Protein AF-A0A4R1KQC2-F1 (afdb_monomer_lite)

pLDDT: mean 81.75, std 17.12, range [34.06, 98.31]

Foldseek 3Di:
DDPVVVVVVVVVVVVVVVVVVVVVVVVVVVVVVVVVVVVVVVVVVVVVVVVVPPDPDDDDPVRVVVVVVVVVVVVVVVVVVVVVVVVVVVVVVVVVCVVVVPPPPPDDDQDLLNVLLFLLQCLLQQVAAPPPRRHDDNVDSVQKTKAFLPDCVLQLCNNFSLRIHIHGNVLNCQCPPDPVNVVVVNVVSCVVLPPVRVVVVVVSSVVSDHQPDDSVVSSVVSNVSSVVSVVCVVVVDRHRHDDGTPPSPDDPPD

Radius of gyration: 32.95 Å; chains: 1; bounding box: 63×52×93 Å

Sequence (254 aa):
MTAVSLNTQMSNLFNKLVRISALSGNKFKQERQINQKHQRELKSTKTISQLITTQGTHLTCAEKKQRAKAIEQMVERQSQIKLTKQLIKQQNREAVERSTKGRRYDRITRDSADEVFSQCVRLRANCTCEICGMVFSPNNMKNLHCCHWYGRGIQALRYDPNNAVALCRNCHFASDKTTEGRTKFGQMMKKRLGDLGSLALQLKVKDKKPLTLSKQQITAHYAIIARHLRQLRHQGREDFINFSGLDIYQKETL

Structure (mmCIF, N/CA/C/O backbone):
data_AF-A0A4R1KQC2-F1
#
_entry.id   AF-A0A4R1KQC2-F1
#
loop_
_atom_site.group_PDB
_atom_site.id
_atom_site.type_symbol
_atom_site.label_atom_id
_atom_site.label_alt_id
_atom_site.label_comp_id
_atom_site.label_asym_id
_atom_site.label_entity_id
_atom_site.label_seq_id
_atom_site.pdbx_PDB_ins_code
_atom_site.Cartn_x
_atom_site.Cartn_y
_atom_site.Cartn_z
_atom_site.occupancy
_atom_site.B_iso_or_equiv
_atom_site.auth_seq_id
_atom_site.auth_comp_id
_atom_site.auth_asym_id
_atom_site.auth_atom_id
_atom_site.pdbx_PDB_model_num
ATOM 1 N N . MET A 1 1 ? -31.969 -8.737 -11.469 1.00 50.25 1 MET A N 1
ATOM 2 C CA . MET A 1 1 ? -32.439 -8.011 -10.267 1.00 50.25 1 MET A CA 1
ATOM 3 C C . MET A 1 1 ? -32.742 -6.580 -10.671 1.00 50.25 1 MET A C 1
ATOM 5 O O . MET A 1 1 ? -31.865 -5.918 -11.205 1.00 50.25 1 MET A O 1
ATOM 9 N N . THR A 1 2 ? -33.997 -6.157 -10.542 1.00 45.09 2 THR A N 1
ATOM 10 C CA . THR A 1 2 ? -34.494 -4.876 -11.063 1.00 45.09 2 THR A CA 1
ATOM 11 C C . THR A 1 2 ? -34.035 -3.706 -10.186 1.00 45.09 2 THR A C 1
ATOM 13 O O . THR A 1 2 ? -33.889 -3.854 -8.973 1.00 45.09 2 THR A O 1
ATOM 16 N N . ALA A 1 3 ? -33.819 -2.533 -10.791 1.00 51.03 3 ALA A N 1
ATOM 17 C CA . ALA A 1 3 ? -33.333 -1.314 -10.128 1.00 51.03 3 ALA A CA 1
ATOM 18 C C . ALA A 1 3 ? -34.160 -0.890 -8.891 1.00 51.03 3 ALA A C 1
ATOM 20 O O . ALA A 1 3 ? -33.647 -0.232 -7.987 1.00 51.03 3 ALA A O 1
ATOM 21 N N . VAL A 1 4 ? -35.415 -1.341 -8.803 1.00 55.25 4 VAL A N 1
ATOM 22 C CA . VAL A 1 4 ? -36.305 -1.145 -7.650 1.00 55.25 4 VAL A CA 1
ATOM 23 C C . VAL A 1 4 ? -35.770 -1.839 -6.386 1.00 55.25 4 VAL A C 1
ATOM 25 O O . VAL A 1 4 ? -35.825 -1.268 -5.301 1.00 55.25 4 VAL A O 1
ATOM 28 N N . SER A 1 5 ? -35.160 -3.023 -6.515 1.00 55.00 5 SER A N 1
ATOM 29 C CA . SER A 1 5 ? -34.655 -3.821 -5.384 1.00 55.00 5 SER A CA 1
ATOM 30 C C . SER A 1 5 ? -33.441 -3.185 -4.692 1.00 55.00 5 SER A C 1
ATOM 32 O O . SER A 1 5 ? -33.331 -3.216 -3.465 1.00 55.00 5 SER A O 1
ATOM 34 N N . LEU A 1 6 ? -32.566 -2.531 -5.462 1.00 54.38 6 LEU A N 1
ATOM 35 C CA . LEU A 1 6 ? -31.386 -1.837 -4.934 1.00 54.38 6 LEU A CA 1
ATOM 36 C C . LEU A 1 6 ? -31.766 -0.571 -4.158 1.00 54.38 6 LEU A C 1
ATOM 38 O O . LEU A 1 6 ? -31.160 -0.272 -3.130 1.00 54.38 6 LEU A O 1
ATOM 42 N N . ASN A 1 7 ? -32.809 0.139 -4.593 1.00 60.81 7 ASN A N 1
ATOM 43 C CA . ASN A 1 7 ? -33.248 1.365 -3.930 1.00 60.81 7 ASN A CA 1
ATOM 44 C C . ASN A 1 7 ? -33.907 1.071 -2.567 1.00 60.81 7 ASN A C 1
ATOM 46 O O . ASN A 1 7 ? -33.649 1.760 -1.578 1.00 60.81 7 ASN A O 1
ATOM 50 N N . THR A 1 8 ? -34.668 -0.025 -2.472 1.00 66.88 8 THR A N 1
ATOM 51 C CA . THR A 1 8 ? -35.226 -0.519 -1.200 1.00 66.88 8 THR A CA 1
ATOM 52 C C . THR A 1 8 ? -34.134 -1.012 -0.244 1.00 66.88 8 THR A C 1
ATOM 54 O O . THR A 1 8 ? -34.213 -0.793 0.965 1.00 66.88 8 THR A O 1
ATOM 57 N N . GLN A 1 9 ? -33.078 -1.651 -0.755 1.00 63.78 9 GLN A N 1
ATOM 58 C CA . GLN A 1 9 ? -31.948 -2.083 0.077 1.00 63.78 9 GLN A CA 1
ATOM 59 C C . GLN A 1 9 ? -31.143 -0.897 0.625 1.00 63.78 9 GLN A C 1
ATOM 61 O O . GLN A 1 9 ? -30.768 -0.907 1.800 1.00 63.78 9 GLN A O 1
ATOM 66 N N . MET A 1 10 ? -30.937 0.146 -0.181 1.00 63.09 10 MET A N 1
ATOM 67 C CA . MET A 1 10 ? -30.230 1.360 0.235 1.00 63.09 10 MET A CA 1
ATOM 68 C C . MET A 1 10 ? -31.026 2.186 1.252 1.00 63.09 10 MET A C 1
ATOM 70 O O . MET A 1 10 ? -30.445 2.656 2.235 1.00 63.09 10 MET A O 1
ATOM 74 N N . SER A 1 11 ? -32.350 2.300 1.096 1.00 63.59 11 SER A N 1
ATOM 75 C CA . SER A 1 11 ? -33.198 2.992 2.079 1.00 63.59 11 SER A CA 1
ATOM 76 C C . SER A 1 11 ? -33.251 2.247 3.420 1.00 63.59 11 SER A C 1
ATOM 78 O O . SER A 1 11 ? -33.162 2.866 4.483 1.00 63.59 11 SER A O 1
ATOM 80 N N . ASN A 1 12 ? -33.279 0.911 3.397 1.00 65.50 12 ASN A N 1
ATOM 81 C CA . ASN A 1 12 ? -33.239 0.083 4.604 1.00 65.50 12 ASN A CA 1
ATOM 82 C C . ASN A 1 12 ? -31.901 0.193 5.351 1.00 65.50 12 ASN A C 1
ATOM 84 O O . ASN A 1 12 ? -31.883 0.254 6.584 1.00 65.50 12 ASN A O 1
ATOM 88 N N . LEU A 1 13 ? -30.780 0.267 4.627 1.00 61.50 13 LEU A N 1
ATOM 89 C CA . LEU A 1 13 ? -29.454 0.481 5.214 1.00 61.50 13 LEU A CA 1
ATOM 90 C C . LEU A 1 13 ? -29.321 1.878 5.827 1.00 61.50 13 LEU A C 1
ATOM 92 O O . LEU A 1 13 ? -28.824 2.007 6.948 1.00 61.50 13 LEU A O 1
ATOM 96 N N . PHE A 1 14 ? -29.824 2.904 5.140 1.00 65.12 14 PHE A N 1
ATOM 97 C CA . PHE A 1 14 ? -29.841 4.273 5.647 1.00 65.12 14 PHE A CA 1
ATOM 98 C C . PHE A 1 14 ? -30.681 4.386 6.928 1.00 65.12 14 PHE A C 1
ATOM 100 O O . PHE A 1 14 ? -30.191 4.865 7.951 1.00 65.12 14 PHE A O 1
ATOM 107 N N . ASN A 1 15 ? -31.892 3.821 6.939 1.00 57.53 15 ASN A N 1
ATOM 108 C CA . ASN A 1 15 ? -32.759 3.796 8.121 1.00 57.53 15 ASN A CA 1
ATOM 109 C C . ASN A 1 15 ? -32.135 3.032 9.302 1.00 57.53 15 ASN A C 1
ATOM 111 O O . ASN A 1 15 ? -32.300 3.422 10.462 1.00 57.53 15 ASN A O 1
ATOM 115 N N . LYS A 1 16 ? -31.370 1.967 9.032 1.00 61.50 16 LYS A N 1
ATOM 116 C CA . LYS A 1 16 ? -30.648 1.206 10.063 1.00 61.50 16 LYS A CA 1
ATOM 117 C C . LYS A 1 16 ? -29.480 2.006 10.653 1.00 61.50 16 LYS A C 1
ATOM 119 O O . LYS A 1 16 ? -29.297 1.991 11.869 1.00 61.50 16 LYS A O 1
ATOM 124 N N . LEU A 1 17 ? -28.739 2.748 9.828 1.00 46.19 17 LEU A N 1
ATOM 125 C CA . LEU A 1 17 ? -27.645 3.624 10.272 1.00 46.19 17 LEU A CA 1
ATOM 126 C C . LEU A 1 17 ? -28.155 4.823 11.087 1.00 46.19 17 LEU A C 1
ATOM 128 O O . LEU A 1 17 ? -27.587 5.134 12.137 1.00 46.19 17 LEU A O 1
ATOM 132 N N . VAL A 1 18 ? -29.271 5.430 10.673 1.00 52.91 18 VAL A N 1
ATOM 133 C CA . VAL A 1 18 ? -29.934 6.514 11.419 1.00 52.91 18 VAL A CA 1
ATOM 134 C C . VAL A 1 18 ? -30.426 6.021 12.789 1.00 52.91 18 VAL A C 1
ATOM 136 O O . VAL A 1 18 ? -30.202 6.691 13.799 1.00 52.91 18 VAL A O 1
ATOM 139 N N . ARG A 1 19 ? -31.000 4.809 12.875 1.00 50.00 19 ARG A N 1
ATOM 140 C CA . ARG A 1 19 ? -31.418 4.203 14.157 1.00 50.00 19 ARG A CA 1
ATOM 141 C C . ARG A 1 19 ? -30.243 3.917 15.099 1.00 50.00 19 ARG A C 1
ATOM 143 O O . ARG A 1 19 ? -30.357 4.168 16.296 1.00 50.00 19 ARG A O 1
ATOM 150 N N . ILE A 1 20 ? -29.107 3.437 14.589 1.00 49.06 20 ILE A N 1
ATOM 151 C CA . ILE A 1 20 ? -27.908 3.178 15.409 1.00 49.06 20 ILE A CA 1
ATOM 152 C C . ILE A 1 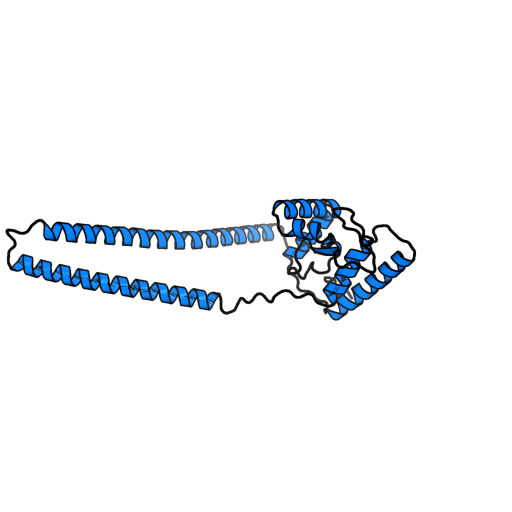20 ? -27.328 4.491 15.963 1.00 49.06 20 ILE A C 1
ATOM 154 O O . ILE A 1 20 ? -26.985 4.562 17.146 1.00 49.06 20 ILE A O 1
ATOM 158 N N . SER A 1 21 ? -27.291 5.550 15.146 1.00 46.19 21 SER A N 1
ATOM 159 C CA . SER A 1 21 ? -26.875 6.889 15.586 1.00 46.19 21 SER A CA 1
ATOM 160 C C . SER A 1 21 ? -27.794 7.430 16.695 1.00 46.19 21 SER A C 1
ATOM 162 O O . SER A 1 21 ? -27.309 7.839 17.755 1.00 46.19 21 SER A O 1
ATOM 164 N N . ALA A 1 22 ? -29.116 7.307 16.532 1.00 44.94 22 ALA A N 1
ATOM 165 C CA . ALA A 1 22 ? -30.106 7.739 17.523 1.00 44.94 22 ALA A CA 1
ATOM 166 C C . ALA A 1 22 ? -29.999 6.991 18.871 1.00 44.94 22 ALA A C 1
ATOM 168 O O . ALA A 1 22 ? -30.098 7.611 19.933 1.00 44.94 22 ALA A O 1
ATOM 169 N N . LEU A 1 23 ? -29.732 5.679 18.854 1.00 46.16 23 LEU A N 1
ATOM 170 C CA . LEU A 1 23 ? -29.563 4.871 20.072 1.00 46.16 23 LEU A CA 1
ATOM 171 C C . LEU A 1 23 ? -28.298 5.251 20.862 1.00 46.16 23 LEU A C 1
ATOM 173 O O . LEU A 1 23 ? -28.319 5.272 22.095 1.00 46.16 23 LEU A O 1
ATOM 177 N N . SER A 1 24 ? -27.212 5.598 20.166 1.00 51.62 24 SER A N 1
ATOM 178 C CA . SER A 1 24 ? -25.966 6.052 20.801 1.00 51.62 24 SER A CA 1
ATOM 179 C C . SER A 1 24 ? -26.090 7.457 21.412 1.00 51.62 24 SER A C 1
ATOM 181 O O . SER A 1 24 ? -25.600 7.696 22.518 1.00 51.62 24 SER A O 1
ATOM 183 N N . GLY A 1 25 ? -26.837 8.357 20.758 1.00 48.72 25 GLY A N 1
ATOM 184 C CA . GLY A 1 25 ? -27.145 9.690 21.282 1.00 48.72 25 GLY A CA 1
ATOM 185 C C . GLY A 1 25 ? -28.084 9.667 22.495 1.00 48.72 25 GLY A C 1
ATOM 186 O O . GLY A 1 25 ? -27.906 10.459 23.422 1.00 48.72 25 GLY A O 1
ATOM 187 N N . ASN A 1 26 ? -29.045 8.736 22.534 1.00 54.69 26 ASN A N 1
ATOM 188 C CA . ASN A 1 26 ? -29.969 8.594 23.664 1.00 54.69 26 ASN A CA 1
ATOM 189 C C . ASN A 1 26 ? -29.283 8.093 24.943 1.00 54.69 26 ASN A C 1
ATOM 191 O O . ASN A 1 26 ? -29.574 8.625 26.014 1.00 54.69 26 ASN A O 1
ATOM 195 N N . LYS A 1 27 ? -28.320 7.163 24.850 1.00 54.41 27 LYS A N 1
ATOM 196 C CA . LYS A 1 27 ? -27.545 6.715 26.025 1.00 54.41 27 LYS A CA 1
ATOM 197 C C . LYS A 1 27 ? -26.736 7.852 26.656 1.00 54.41 27 LYS A C 1
ATOM 199 O O . LYS A 1 27 ? -26.806 8.046 27.867 1.00 54.41 27 LYS A O 1
ATOM 204 N N . PHE A 1 28 ? -26.056 8.662 25.841 1.00 52.59 28 PHE A N 1
ATOM 205 C CA . PHE A 1 28 ? -25.308 9.827 26.331 1.00 52.59 28 PHE A CA 1
ATOM 206 C C . PHE A 1 28 ? -26.217 10.892 26.962 1.00 52.59 28 PHE A C 1
ATOM 208 O O . PHE A 1 28 ? -25.866 11.475 27.988 1.00 52.59 28 PHE A O 1
ATOM 215 N N . LYS A 1 29 ? -27.401 11.146 26.384 1.00 62.38 29 LYS A N 1
ATOM 216 C CA . LYS A 1 29 ? -28.384 12.078 26.964 1.00 62.38 29 LYS A CA 1
ATOM 217 C C . LYS A 1 29 ? -28.915 11.580 28.311 1.00 62.38 29 LYS A C 1
ATOM 219 O O . LYS A 1 29 ? -29.003 12.374 29.247 1.00 62.38 29 LYS A O 1
ATOM 224 N N . GLN A 1 30 ? -29.211 10.287 28.424 1.00 63.03 30 GLN A N 1
ATOM 225 C CA . GLN A 1 30 ? -29.724 9.673 29.650 1.00 63.03 30 GLN A CA 1
ATOM 226 C C . GLN A 1 30 ? -28.685 9.715 30.782 1.00 63.03 30 GLN A C 1
ATOM 228 O O . GLN A 1 30 ? -28.999 10.133 31.895 1.00 63.03 30 GLN A O 1
ATOM 233 N N . GLU A 1 31 ? -27.421 9.401 30.490 1.00 58.81 31 GLU A N 1
ATOM 234 C CA . GLU A 1 31 ? -26.325 9.469 31.466 1.00 58.81 31 GLU A CA 1
ATOM 235 C C . GLU A 1 31 ? -26.047 10.911 31.934 1.00 58.81 31 GLU A C 1
ATOM 237 O O . GLU A 1 31 ? -25.803 11.166 33.118 1.00 58.81 31 GLU A O 1
ATOM 242 N N . ARG A 1 32 ? -26.170 11.895 31.032 1.00 66.38 32 ARG A N 1
ATOM 243 C CA . ARG A 1 32 ? -26.030 13.323 31.367 1.00 66.38 32 ARG A CA 1
ATOM 244 C C . ARG A 1 32 ? -27.179 13.825 32.248 1.00 66.38 32 ARG A C 1
ATOM 246 O O . ARG A 1 32 ? -26.925 14.578 33.187 1.00 66.38 32 ARG A O 1
ATOM 253 N N . GLN A 1 33 ? -28.413 13.386 31.990 1.00 73.19 33 GLN A N 1
ATOM 254 C CA . GLN A 1 33 ? -29.581 13.712 32.820 1.00 73.19 33 GLN A CA 1
ATOM 255 C C . GLN A 1 33 ? -29.480 13.097 34.222 1.00 73.19 33 GLN A C 1
ATOM 257 O O . GLN A 1 33 ? -29.738 13.792 35.207 1.00 73.19 33 GLN A O 1
ATOM 262 N N . ILE A 1 34 ? -29.039 11.838 34.330 1.00 67.44 34 ILE A N 1
ATOM 263 C CA . ILE A 1 34 ? -28.805 11.169 35.621 1.00 67.44 34 ILE A CA 1
ATOM 264 C C . ILE A 1 34 ? -27.732 11.920 36.422 1.00 67.44 34 ILE A C 1
ATOM 266 O O . ILE A 1 34 ? -27.950 12.244 37.591 1.00 67.44 34 ILE A O 1
ATOM 270 N N . ASN A 1 35 ? -26.617 12.294 35.788 1.00 64.62 35 ASN A N 1
ATOM 271 C CA . ASN A 1 35 ? -25.554 13.060 36.444 1.00 64.62 35 ASN A CA 1
ATOM 272 C C . ASN A 1 35 ? -26.003 14.468 36.877 1.00 64.62 35 ASN A C 1
ATOM 274 O O . ASN A 1 35 ? -25.665 14.903 37.979 1.00 64.62 35 ASN A O 1
ATOM 278 N N . GLN A 1 36 ? -26.798 15.173 36.065 1.00 73.75 36 GLN A N 1
ATOM 279 C CA . GLN A 1 36 ? -27.349 16.484 36.436 1.00 73.75 36 GLN A CA 1
ATOM 280 C C . GLN A 1 36 ? -28.344 16.393 37.599 1.00 73.75 36 GLN A C 1
ATOM 282 O O . GLN A 1 36 ? -28.275 17.210 38.519 1.00 73.75 36 GLN A O 1
ATOM 287 N N . LYS A 1 37 ? -29.240 15.395 37.595 1.00 73.31 37 LYS A N 1
ATOM 288 C CA . LYS A 1 37 ? -30.175 15.147 38.704 1.00 73.31 37 LYS A CA 1
ATOM 289 C C . LYS A 1 37 ? -29.411 14.881 40.002 1.00 73.31 37 LYS A C 1
ATOM 291 O O . LYS A 1 37 ? -29.689 15.509 41.021 1.00 73.31 37 LYS A O 1
ATOM 296 N N . HIS A 1 38 ? -28.374 14.051 39.934 1.00 65.56 38 HIS A N 1
ATOM 297 C CA . HIS A 1 38 ? -27.576 13.696 41.100 1.00 65.56 38 HIS A CA 1
ATOM 298 C C . HIS A 1 38 ? -26.745 14.874 41.648 1.00 65.56 38 HIS A C 1
ATOM 300 O O . HIS A 1 38 ? -26.602 15.027 42.860 1.00 65.56 38 HIS A O 1
ATOM 306 N N . GLN A 1 39 ? -26.251 15.771 40.783 1.00 67.12 39 GLN A N 1
ATOM 307 C CA . GLN A 1 39 ? -25.600 17.013 41.222 1.00 67.12 39 GLN A CA 1
ATOM 308 C C . GLN A 1 39 ? -26.568 17.992 41.903 1.00 67.12 39 GLN A C 1
ATOM 310 O O . GLN A 1 39 ? -26.170 18.671 42.850 1.00 67.12 39 GLN A O 1
ATOM 315 N N . ARG A 1 40 ? -27.828 18.075 41.453 1.00 69.06 40 ARG A N 1
ATOM 316 C CA . ARG A 1 40 ? -28.857 18.914 42.094 1.00 69.06 40 ARG A CA 1
ATOM 317 C C . ARG A 1 40 ? -29.210 18.399 43.494 1.00 69.06 40 ARG A C 1
ATOM 319 O O . ARG A 1 40 ? -29.262 19.195 44.426 1.00 69.06 40 ARG A O 1
ATOM 326 N N . GLU A 1 41 ? -29.341 17.083 43.659 1.00 62.81 41 GLU A N 1
ATOM 327 C CA . GLU A 1 41 ? -29.576 16.435 44.963 1.00 62.81 41 GLU A CA 1
ATOM 328 C C . GLU A 1 41 ? -28.398 16.634 45.944 1.00 62.81 41 GLU A C 1
ATOM 330 O O . GLU A 1 41 ? -28.591 16.888 47.134 1.00 62.81 41 GLU A O 1
ATOM 335 N N . LEU A 1 42 ? -27.152 16.599 45.459 1.00 59.94 42 LEU A N 1
ATOM 336 C CA . LEU A 1 42 ? -25.969 16.876 46.290 1.00 59.94 42 LEU A CA 1
ATOM 337 C C . LEU A 1 42 ? -25.863 18.350 46.715 1.00 59.94 42 LEU A C 1
ATOM 339 O O . LEU A 1 42 ? -25.368 18.644 47.801 1.00 59.94 42 LEU A O 1
ATOM 343 N N . LYS A 1 43 ? -26.327 19.287 45.878 1.00 63.34 43 LYS A N 1
ATOM 344 C CA . LYS A 1 43 ? -26.382 20.712 46.238 1.00 63.34 43 LYS A CA 1
ATOM 345 C C . LYS A 1 43 ? -27.478 20.984 47.271 1.00 63.34 43 LYS A C 1
ATOM 347 O O . LYS A 1 43 ? -27.205 21.694 48.231 1.00 63.34 43 LYS A O 1
ATOM 352 N N . SER A 1 44 ? -28.657 20.367 47.140 1.00 61.59 44 SER A N 1
ATOM 353 C CA . SER A 1 44 ? -29.750 20.573 48.104 1.00 61.59 44 SER A CA 1
ATOM 354 C C . SER A 1 44 ? -29.430 20.011 49.493 1.00 61.59 44 SER A C 1
ATOM 356 O O . SER A 1 44 ? -29.776 20.628 50.497 1.00 61.59 44 SER A O 1
ATOM 358 N N . THR A 1 45 ? -28.711 18.888 49.582 1.00 57.50 45 THR A N 1
ATOM 359 C CA . THR A 1 45 ? -28.323 18.299 50.879 1.00 57.50 45 THR A CA 1
ATOM 360 C C . THR A 1 45 ? -27.314 19.159 51.649 1.00 57.50 45 THR A C 1
ATOM 362 O O . THR A 1 45 ? -27.424 19.262 52.871 1.00 57.50 45 THR A O 1
ATOM 365 N N . LYS A 1 46 ? -26.392 19.854 50.963 1.00 58.72 46 LYS A N 1
ATOM 366 C CA . LYS A 1 46 ? -25.485 20.833 51.596 1.00 58.72 46 LYS A CA 1
ATOM 367 C C . LYS A 1 46 ? -26.225 22.060 52.141 1.00 58.72 46 LYS A C 1
ATOM 369 O O . LYS A 1 46 ? -25.919 22.499 53.245 1.00 58.72 46 LYS A O 1
ATOM 374 N N . THR A 1 47 ? -27.222 22.568 51.416 1.00 58.03 47 THR A N 1
ATOM 375 C CA . THR A 1 47 ? -28.042 23.714 51.851 1.00 58.03 47 THR A CA 1
ATOM 376 C C . THR A 1 47 ? -28.918 23.368 53.060 1.00 58.03 47 THR A C 1
ATOM 378 O O . THR A 1 47 ? -29.020 24.159 53.994 1.00 58.03 47 THR A O 1
ATOM 381 N N . ILE A 1 48 ? -29.484 22.156 53.105 1.00 57.88 48 ILE A N 1
ATOM 382 C CA . ILE A 1 48 ? -30.274 21.680 54.255 1.00 57.88 48 ILE A CA 1
ATOM 383 C C . ILE A 1 48 ? -29.394 21.539 55.505 1.00 57.88 48 ILE A C 1
ATOM 385 O O . ILE A 1 48 ? -29.800 21.957 56.586 1.00 57.88 48 ILE A O 1
ATOM 389 N N . SER A 1 49 ? -28.164 21.032 55.370 1.00 56.16 49 SER A N 1
ATOM 390 C CA . SER A 1 49 ? -27.228 20.929 56.499 1.00 56.16 49 SER A CA 1
ATOM 391 C C . SER A 1 49 ? -26.853 22.291 57.103 1.00 56.16 49 SER A C 1
ATOM 393 O O . SER A 1 49 ? -26.605 22.354 58.301 1.00 56.16 49 SER A O 1
ATOM 395 N N . GLN A 1 50 ? -26.822 23.365 56.304 1.00 59.69 50 GLN A N 1
ATOM 396 C CA . GLN A 1 50 ? -26.528 24.736 56.760 1.00 59.69 50 GLN A CA 1
ATOM 397 C C . GLN A 1 50 ? -27.739 25.429 57.408 1.00 59.69 50 GLN A C 1
ATOM 399 O O . GLN A 1 50 ? -27.585 26.200 58.354 1.00 59.69 50 GLN A O 1
ATOM 404 N N . LEU A 1 51 ? -28.952 25.126 56.936 1.00 56.03 51 LEU A N 1
ATOM 405 C CA . LEU A 1 51 ? -30.201 25.568 57.571 1.00 56.03 51 LEU A CA 1
ATOM 406 C C . LEU A 1 51 ? -30.424 24.885 58.928 1.00 56.03 51 LEU A C 1
ATOM 408 O O . LEU A 1 51 ? -31.087 25.433 59.808 1.00 56.03 51 LEU A O 1
ATOM 412 N N . ILE A 1 52 ? -29.856 23.690 59.126 1.00 59.44 52 ILE A N 1
ATOM 413 C CA . ILE A 1 52 ? -30.028 22.937 60.368 1.00 59.44 5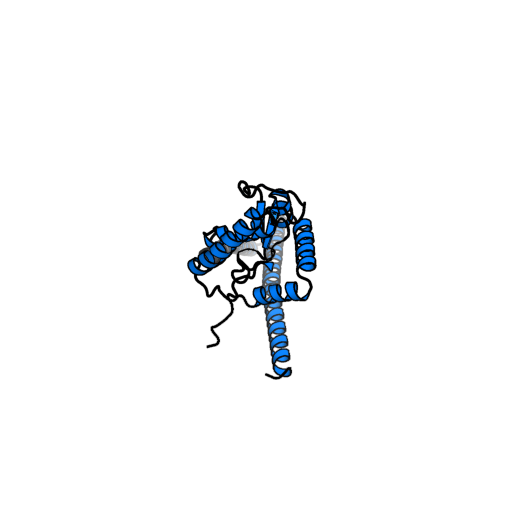2 ILE A CA 1
ATOM 414 C C . ILE A 1 52 ? -29.293 23.565 61.560 1.00 59.44 52 ILE A C 1
ATOM 416 O O . ILE A 1 52 ? -29.807 23.521 62.681 1.00 59.44 52 ILE A O 1
ATOM 420 N N . THR A 1 53 ? -28.144 24.192 61.312 1.00 55.94 53 THR A N 1
ATOM 421 C CA . THR A 1 53 ? -27.277 24.815 62.322 1.00 55.94 53 THR A CA 1
ATOM 422 C C . THR A 1 53 ? -27.682 26.237 62.720 1.00 55.94 53 THR A C 1
ATOM 424 O O . THR A 1 53 ? -27.191 26.724 63.732 1.00 55.94 53 THR A O 1
ATOM 427 N N . THR A 1 54 ? -28.575 26.903 61.980 1.00 54.53 54 THR A N 1
ATOM 428 C CA . THR A 1 54 ? -28.875 28.341 62.162 1.00 54.53 54 THR A CA 1
ATOM 429 C C . THR A 1 54 ? -30.213 28.660 62.845 1.00 54.53 54 THR A C 1
ATOM 431 O O . THR A 1 54 ? -30.427 29.805 63.225 1.00 54.53 54 THR A O 1
ATOM 434 N N . GLN A 1 55 ? -31.098 27.683 63.084 1.00 57.00 55 GLN A N 1
ATOM 435 C CA . GLN A 1 55 ? -32.409 27.900 63.733 1.00 57.00 55 GLN A CA 1
ATOM 436 C C . GLN A 1 55 ? -32.569 27.091 65.028 1.00 57.00 55 GLN A C 1
ATOM 438 O O . GLN A 1 55 ? -33.418 26.204 65.135 1.00 57.00 55 GLN A O 1
ATOM 443 N N . GLY A 1 56 ? -31.711 27.347 66.011 1.00 56.16 56 GLY A N 1
ATOM 444 C CA . GLY A 1 56 ? -31.714 26.618 67.276 1.00 56.16 56 GLY A CA 1
ATOM 445 C C . GLY A 1 56 ? -32.034 27.499 68.472 1.00 56.16 56 GLY A C 1
ATOM 446 O O . GLY A 1 56 ? -31.104 27.843 69.182 1.00 56.16 56 GLY A O 1
ATOM 447 N N . THR A 1 57 ? -33.313 27.780 68.749 1.00 59.94 57 THR A N 1
ATOM 448 C CA . THR A 1 57 ? -33.725 28.145 70.124 1.00 59.94 57 THR A CA 1
ATOM 449 C C . THR A 1 57 ? -35.083 27.606 70.599 1.00 59.94 57 THR A C 1
ATOM 451 O O . THR A 1 57 ? -35.246 27.500 71.807 1.00 59.94 57 THR A O 1
ATOM 454 N N . HIS A 1 58 ? -36.016 27.129 69.757 1.00 65.12 58 HIS A N 1
ATOM 455 C CA . HIS A 1 58 ? -37.310 26.604 70.259 1.00 65.12 58 HIS A CA 1
ATOM 456 C C . HIS A 1 58 ? -37.863 25.408 69.462 1.00 65.12 58 HIS A C 1
ATOM 458 O O . HIS A 1 58 ? -38.906 25.505 68.830 1.00 65.12 58 HIS A O 1
ATOM 464 N N . LEU A 1 59 ? -37.174 24.261 69.494 1.00 70.25 59 LEU A N 1
ATOM 465 C CA . LEU A 1 59 ? -37.718 22.995 68.972 1.00 70.25 59 LEU A CA 1
ATOM 466 C C . LEU A 1 59 ? -38.193 22.097 70.116 1.00 70.25 59 LEU A C 1
ATOM 468 O O . LEU A 1 59 ? -37.467 21.898 71.101 1.00 70.25 59 LEU A O 1
ATOM 472 N N . THR A 1 60 ? -39.373 21.507 69.954 1.00 84.12 60 THR A N 1
ATOM 473 C CA . THR A 1 60 ? -39.937 20.523 70.883 1.00 84.12 60 THR A CA 1
ATOM 474 C C . THR A 1 60 ? -39.118 19.225 70.883 1.00 84.12 60 THR A C 1
ATOM 476 O O . THR A 1 60 ? -38.359 18.922 69.957 1.00 84.12 60 THR A O 1
ATOM 479 N N . CYS A 1 61 ? -39.259 18.416 71.938 1.00 82.00 61 CYS A N 1
ATOM 480 C CA . CYS A 1 61 ? -38.568 17.124 72.043 1.00 82.00 61 CYS A CA 1
ATOM 481 C C . CYS A 1 61 ? -38.934 16.170 70.884 1.00 82.00 61 CYS A C 1
ATOM 483 O O . CYS A 1 61 ? -38.068 15.475 70.346 1.00 82.00 61 CYS A O 1
ATOM 485 N N . ALA A 1 62 ? -40.196 16.197 70.438 1.00 81.38 62 ALA A N 1
ATOM 486 C CA . ALA A 1 62 ? -40.674 15.400 69.310 1.00 81.38 62 ALA A CA 1
ATOM 487 C C . ALA A 1 62 ? -40.001 15.807 67.986 1.00 81.38 62 ALA A C 1
ATOM 489 O O . ALA A 1 62 ? -39.496 14.946 67.263 1.00 81.38 62 ALA A O 1
ATOM 490 N N . GLU A 1 63 ? -39.901 17.110 67.709 1.00 81.50 63 GLU A N 1
ATOM 491 C CA . GLU A 1 63 ? -39.245 17.631 66.501 1.00 81.50 63 GLU A CA 1
ATOM 492 C C . GLU A 1 63 ? -37.744 17.327 66.489 1.00 81.50 63 GLU A C 1
ATOM 494 O O . GLU A 1 63 ? -37.195 16.941 65.455 1.00 81.50 63 GLU A O 1
ATOM 499 N N . LYS A 1 64 ? -37.072 17.414 67.647 1.00 81.62 64 LYS A N 1
ATOM 500 C CA . LYS A 1 64 ? -35.660 17.018 67.787 1.00 81.62 64 LYS A CA 1
ATOM 501 C C . LYS A 1 64 ? -35.456 15.535 67.460 1.00 81.62 64 LYS A C 1
ATOM 503 O O . LYS A 1 64 ? -34.535 15.201 66.714 1.00 81.62 64 LYS A O 1
ATOM 508 N N . LYS A 1 65 ? -36.336 14.654 67.950 1.00 85.81 65 LYS A N 1
ATOM 509 C CA . LYS A 1 65 ? -36.291 13.206 67.672 1.00 85.81 65 LYS A CA 1
ATOM 510 C C . LYS A 1 65 ? -36.556 12.897 66.195 1.00 85.81 65 LYS A C 1
ATOM 512 O O . LYS A 1 65 ? -35.858 12.075 65.602 1.00 85.81 65 LYS A O 1
ATOM 517 N N . GLN A 1 66 ? -37.516 13.584 65.579 1.00 86.56 66 GLN A N 1
ATOM 518 C CA . GLN A 1 66 ? -37.822 13.430 64.155 1.00 86.56 66 GLN A CA 1
ATOM 519 C C . GLN A 1 66 ? -36.672 13.927 63.266 1.00 86.56 66 GLN A C 1
ATOM 521 O O . GLN A 1 66 ? -36.320 13.269 62.286 1.00 86.56 66 GLN A O 1
ATOM 526 N N . ARG A 1 67 ? -36.024 15.033 63.647 1.00 84.06 67 ARG A N 1
ATOM 527 C CA . ARG A 1 67 ? -34.844 15.573 62.958 1.00 84.06 67 ARG A CA 1
ATOM 528 C C . ARG A 1 67 ? -33.637 14.643 63.062 1.00 84.06 67 ARG A C 1
ATOM 530 O O . ARG A 1 67 ? -32.972 14.419 62.056 1.00 84.06 67 ARG A O 1
ATOM 537 N N . ALA A 1 68 ? -33.384 14.068 64.239 1.00 82.94 68 ALA A N 1
ATOM 538 C CA . ALA A 1 68 ? -32.321 13.080 64.428 1.00 82.94 68 ALA A CA 1
ATOM 539 C C . ALA A 1 68 ? -32.526 11.856 63.519 1.00 82.94 68 ALA A C 1
ATOM 541 O O . ALA A 1 68 ? -31.611 11.470 62.794 1.00 82.94 68 ALA A O 1
ATOM 542 N N . LYS A 1 69 ? -33.758 11.330 63.456 1.00 91.75 69 LYS A N 1
ATOM 543 C CA . LYS A 1 69 ? -34.119 10.221 62.558 1.00 91.75 69 LYS A CA 1
ATOM 544 C C . LYS A 1 69 ? -33.940 10.580 61.076 1.00 91.75 69 LYS A C 1
ATOM 546 O O . LYS A 1 69 ? -33.476 9.755 60.295 1.00 91.75 69 LYS A O 1
ATOM 551 N N . ALA A 1 70 ? -34.270 11.812 60.678 1.00 83.94 70 ALA A N 1
ATOM 552 C CA . ALA A 1 70 ? -34.056 12.285 59.309 1.00 83.94 70 ALA A CA 1
ATOM 553 C C . ALA A 1 70 ? -32.560 12.390 58.953 1.00 83.94 70 ALA A C 1
ATOM 555 O O . ALA A 1 70 ? -32.168 12.018 57.848 1.00 83.94 70 ALA A O 1
ATOM 556 N N . ILE A 1 71 ? -31.716 12.848 59.885 1.00 83.62 71 ILE A N 1
ATOM 557 C CA . ILE A 1 71 ? -30.257 12.903 59.700 1.00 83.62 71 ILE A CA 1
ATOM 558 C C . ILE A 1 71 ? -29.685 11.492 59.537 1.00 83.62 71 ILE A C 1
ATOM 560 O O . ILE A 1 71 ? -28.916 11.255 58.608 1.00 83.62 71 ILE A O 1
ATOM 564 N N . GLU A 1 72 ? -30.101 10.548 60.380 1.00 90.56 72 GLU A N 1
ATOM 565 C CA . GLU A 1 72 ? -29.676 9.146 60.303 1.00 90.56 72 GLU A CA 1
ATOM 566 C C . GLU A 1 72 ? -30.031 8.522 58.942 1.00 90.56 72 GLU A C 1
ATOM 568 O O . GLU A 1 72 ? -29.170 7.966 58.259 1.00 90.56 72 GLU A O 1
ATOM 573 N N . GLN A 1 73 ? -31.263 8.738 58.465 1.00 91.69 73 GLN A N 1
ATOM 574 C CA . GLN A 1 73 ? -31.694 8.310 57.129 1.00 91.69 73 GLN A CA 1
ATOM 575 C C . GLN A 1 73 ? -30.890 8.970 55.997 1.00 91.69 73 GLN A C 1
ATOM 577 O O . GLN A 1 73 ? -30.612 8.338 54.974 1.00 91.69 73 GLN A O 1
ATOM 582 N N . MET A 1 74 ? -30.505 10.242 56.147 1.00 86.62 74 MET A N 1
ATOM 583 C CA . MET A 1 74 ? -29.676 10.940 55.161 1.00 86.62 74 MET A CA 1
ATOM 584 C C . MET A 1 74 ? -28.254 10.376 55.099 1.00 86.62 74 MET A C 1
ATOM 586 O O . MET A 1 74 ? -27.729 10.204 53.996 1.00 86.62 74 MET A O 1
ATOM 590 N N . VAL A 1 75 ? -27.640 10.081 56.248 1.00 88.00 75 VAL A N 1
ATOM 591 C CA . VAL A 1 75 ? -26.301 9.474 56.32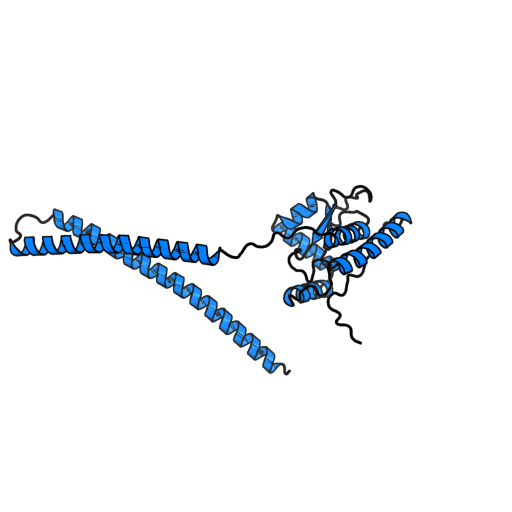9 1.00 88.00 75 VAL A CA 1
ATOM 592 C C . VAL A 1 75 ? -26.309 8.084 55.692 1.00 88.00 75 VAL A C 1
ATOM 594 O O . VAL A 1 75 ? -25.463 7.794 54.842 1.00 88.00 75 VAL A O 1
ATOM 597 N N . GLU A 1 76 ? -27.318 7.270 56.002 1.00 91.81 76 GLU A N 1
ATOM 598 C CA . GLU A 1 76 ? -27.500 5.943 55.409 1.00 91.81 76 GLU A CA 1
ATOM 599 C C . GLU A 1 76 ? -27.647 6.027 53.879 1.00 91.81 76 GLU A C 1
ATOM 601 O O . GLU A 1 76 ? -26.943 5.353 53.122 1.00 91.81 76 GLU A O 1
ATOM 606 N N . ARG A 1 77 ? -28.466 6.964 53.383 1.00 89.69 77 ARG A N 1
ATOM 607 C CA . ARG A 1 77 ? -28.625 7.198 51.939 1.00 89.69 77 ARG A CA 1
ATOM 608 C C . ARG A 1 77 ? -27.319 7.638 51.267 1.00 89.69 77 ARG A C 1
ATOM 610 O O . ARG A 1 77 ? -27.042 7.222 50.140 1.00 89.69 77 ARG A O 1
ATOM 617 N N . GLN A 1 78 ? -26.500 8.464 51.922 1.00 88.00 78 GLN A N 1
ATOM 618 C CA . GLN A 1 78 ? -25.185 8.853 51.395 1.00 88.00 78 GLN A CA 1
ATOM 619 C C . GLN A 1 78 ? -24.226 7.659 51.307 1.00 88.00 78 GLN A C 1
ATOM 621 O O . GLN A 1 78 ? -23.501 7.536 50.311 1.00 88.00 78 GLN A O 1
ATOM 626 N N . SER A 1 79 ? -24.260 6.762 52.296 1.00 90.81 79 SER A N 1
ATOM 627 C CA . SER A 1 79 ? -23.498 5.510 52.291 1.00 90.81 79 SER A CA 1
ATOM 628 C C . SER A 1 79 ? -23.890 4.622 51.102 1.00 90.81 79 SER A C 1
ATOM 630 O O . SER A 1 79 ? -23.037 4.242 50.292 1.00 90.81 79 SER A O 1
ATOM 632 N N . GLN A 1 80 ? -25.193 4.409 50.894 1.00 92.19 80 GLN A N 1
ATOM 633 C CA . GLN A 1 80 ? -25.722 3.610 49.780 1.00 92.19 80 GLN A CA 1
ATOM 634 C C . GLN A 1 80 ? -25.360 4.194 48.405 1.00 92.19 80 GLN A C 1
ATOM 636 O O . GLN A 1 80 ? -24.964 3.463 47.490 1.00 92.19 80 GLN A O 1
ATOM 641 N N . ILE A 1 81 ? -25.415 5.523 48.251 1.00 89.88 81 ILE A N 1
ATOM 642 C CA . ILE A 1 81 ? -24.987 6.213 47.022 1.00 89.88 81 ILE A CA 1
ATOM 643 C C . ILE A 1 81 ? -23.500 5.958 46.739 1.00 89.88 81 ILE A C 1
ATOM 645 O O . ILE A 1 81 ? -23.116 5.731 45.586 1.00 89.88 81 ILE A O 1
ATOM 649 N N . LYS A 1 82 ? -22.648 6.001 47.769 1.00 93.69 82 LYS A N 1
ATOM 650 C CA . LYS A 1 82 ? -21.204 5.770 47.631 1.00 93.69 82 LYS A CA 1
ATOM 651 C C . LYS A 1 82 ? -20.917 4.336 47.180 1.00 93.69 82 LYS A C 1
ATOM 653 O O . LYS A 1 82 ? -20.151 4.157 46.231 1.00 93.69 82 LYS A O 1
ATOM 658 N N . LEU A 1 83 ? -21.573 3.353 47.795 1.00 94.62 83 LEU A N 1
ATOM 659 C CA . LEU A 1 83 ? -21.450 1.940 47.428 1.00 94.62 83 LEU A CA 1
ATOM 660 C C . LEU A 1 83 ? -21.912 1.691 45.983 1.00 94.62 83 LEU A C 1
ATOM 662 O O . LEU A 1 83 ? -21.203 1.071 45.191 1.00 94.62 83 LEU A O 1
ATOM 666 N N . THR A 1 84 ? -23.048 2.271 45.594 1.00 92.31 84 THR A N 1
ATOM 667 C CA . THR A 1 84 ? -23.593 2.145 44.232 1.00 92.31 84 THR A CA 1
ATOM 668 C C . THR A 1 84 ? -22.630 2.709 43.181 1.00 92.31 84 THR A C 1
ATOM 670 O O . THR A 1 84 ? -22.399 2.089 42.142 1.00 92.31 84 THR A O 1
ATOM 673 N N . LYS A 1 85 ? -21.990 3.857 43.451 1.00 92.50 85 LYS A N 1
ATOM 674 C CA . LYS A 1 85 ? -20.968 4.433 42.555 1.00 92.50 85 LYS A CA 1
ATOM 675 C C . LYS A 1 85 ? -19.748 3.528 42.396 1.00 92.50 85 LYS A C 1
ATOM 677 O O . LYS A 1 85 ? -19.186 3.457 41.302 1.00 92.50 85 LYS A O 1
ATOM 682 N N . GLN A 1 86 ? -19.327 2.856 43.468 1.00 94.69 86 GLN A N 1
ATOM 683 C CA . GLN A 1 86 ? -18.215 1.905 43.417 1.00 94.69 86 GLN A CA 1
ATOM 684 C C . GLN A 1 86 ? -18.568 0.685 42.559 1.00 94.69 86 GLN A C 1
ATOM 686 O O . GLN A 1 86 ? -17.784 0.334 41.677 1.00 94.69 86 GLN A O 1
ATOM 691 N N . LEU A 1 87 ? -19.769 0.126 42.731 1.00 94.75 87 LEU A N 1
ATOM 692 C CA . LEU A 1 87 ? -20.287 -0.980 41.917 1.00 94.75 87 LEU A CA 1
ATOM 693 C C . LEU A 1 87 ? -20.358 -0.623 40.427 1.00 94.75 87 LEU A C 1
ATOM 695 O O . LEU A 1 87 ? -19.833 -1.363 39.598 1.00 94.75 87 LEU A O 1
ATOM 699 N N . ILE A 1 88 ? -20.913 0.543 40.077 1.00 91.06 88 ILE A N 1
ATOM 700 C CA . ILE A 1 88 ? -20.972 1.009 38.678 1.00 91.06 88 ILE A CA 1
ATOM 701 C C . ILE A 1 88 ? -19.560 1.148 38.093 1.00 91.06 88 ILE A C 1
ATOM 703 O O . ILE A 1 88 ? -19.297 0.731 36.964 1.00 91.06 88 ILE A O 1
ATOM 707 N N . LYS A 1 89 ? -18.616 1.709 38.860 1.00 93.12 89 LYS A N 1
ATOM 708 C CA . LYS A 1 89 ? -17.219 1.850 38.427 1.00 93.12 89 LYS A CA 1
ATOM 709 C C . LYS A 1 89 ? -16.562 0.489 38.183 1.00 93.12 89 LYS A C 1
ATOM 711 O O . LYS A 1 89 ? -15.818 0.356 37.211 1.00 93.12 89 LYS A O 1
ATOM 716 N N . GLN A 1 90 ? -16.825 -0.495 39.039 1.00 93.88 90 GLN A N 1
ATOM 717 C CA . GLN A 1 90 ? -16.318 -1.856 38.882 1.00 93.88 90 GLN A CA 1
ATOM 718 C C . GLN A 1 90 ? -16.914 -2.534 37.643 1.00 93.88 90 GLN A C 1
ATOM 720 O O . GLN A 1 90 ? -16.161 -2.995 36.789 1.00 93.88 90 GLN A O 1
ATOM 725 N N . GLN A 1 91 ? -18.238 -2.500 37.480 1.00 92.62 91 GLN A N 1
ATOM 726 C CA . GLN A 1 91 ? -18.918 -3.071 36.313 1.00 92.62 91 GLN A CA 1
ATOM 727 C C . GLN A 1 91 ? -18.414 -2.459 34.999 1.00 92.62 91 GLN A C 1
ATOM 729 O O . GLN A 1 91 ? -18.170 -3.177 34.030 1.00 92.62 91 GLN A O 1
ATOM 734 N N . ASN A 1 92 ? -18.181 -1.143 34.973 1.00 89.31 92 ASN A N 1
ATOM 735 C CA . ASN A 1 92 ? -17.611 -0.466 33.809 1.00 89.31 92 ASN A CA 1
ATOM 736 C C . ASN A 1 92 ? -16.175 -0.924 33.512 1.00 89.31 92 ASN A C 1
ATOM 738 O O . ASN A 1 92 ? -15.835 -1.120 32.346 1.00 89.31 92 ASN A O 1
ATOM 742 N N . ARG A 1 93 ? -15.335 -1.132 34.537 1.00 85.38 93 ARG A N 1
ATOM 743 C CA . ARG A 1 93 ? -13.981 -1.688 34.354 1.00 85.38 93 ARG A CA 1
ATOM 744 C C . ARG A 1 93 ? -14.032 -3.096 33.772 1.00 85.38 93 ARG A C 1
ATOM 746 O O . ARG A 1 93 ? -13.385 -3.347 32.762 1.00 85.38 93 ARG A O 1
ATOM 753 N N . GLU A 1 94 ? -14.861 -3.969 34.334 1.00 87.81 94 GLU A N 1
ATOM 754 C CA . GLU A 1 94 ? -15.034 -5.339 33.843 1.00 87.81 94 GLU A CA 1
ATOM 755 C C . GLU A 1 94 ? -15.595 -5.387 32.415 1.00 87.81 94 GLU A C 1
ATOM 757 O O . GLU A 1 94 ? -15.241 -6.273 31.637 1.00 87.81 94 GLU A O 1
ATOM 762 N N . ALA A 1 95 ? -16.474 -4.451 32.046 1.00 83.75 95 ALA A N 1
ATOM 763 C CA . ALA A 1 95 ? -16.991 -4.329 30.685 1.00 83.75 95 ALA A CA 1
ATOM 764 C C . ALA A 1 95 ? -15.898 -3.878 29.703 1.00 83.75 95 ALA A C 1
ATOM 766 O O . ALA A 1 95 ? -15.785 -4.432 28.606 1.00 83.75 95 ALA A O 1
ATOM 767 N N . VAL A 1 96 ? -15.058 -2.915 30.099 1.00 78.69 96 VAL A N 1
ATOM 768 C CA . VAL A 1 96 ? -13.904 -2.468 29.303 1.00 78.69 96 VAL A CA 1
ATOM 769 C C . VAL A 1 96 ? -12.896 -3.603 29.138 1.00 78.69 96 VAL A C 1
ATOM 771 O O . VAL A 1 96 ? -12.482 -3.882 28.012 1.00 78.69 96 VAL A O 1
ATOM 774 N N . GLU A 1 97 ? -12.553 -4.309 30.212 1.00 80.25 97 GLU A N 1
ATOM 775 C CA . GLU A 1 97 ? -11.665 -5.473 30.170 1.00 80.25 97 GLU A CA 1
ATOM 776 C C . GLU A 1 97 ? -12.229 -6.574 29.265 1.00 80.25 97 GLU A C 1
ATOM 778 O O . GLU A 1 97 ? -11.541 -7.020 28.349 1.00 80.25 97 GLU A O 1
ATOM 783 N N . ARG A 1 98 ? -13.511 -6.939 29.405 1.00 76.62 98 ARG A N 1
ATOM 784 C CA . ARG A 1 98 ? -14.179 -7.884 28.489 1.00 76.62 98 ARG A CA 1
ATOM 785 C C . ARG A 1 98 ? -14.154 -7.419 27.029 1.00 76.62 98 ARG A C 1
ATOM 787 O O . ARG A 1 98 ? -13.983 -8.241 26.136 1.00 76.62 98 ARG A O 1
ATOM 794 N N . SER A 1 99 ? -14.279 -6.116 26.766 1.00 69.31 99 SER A N 1
ATOM 795 C CA . SER A 1 99 ? -14.253 -5.560 25.401 1.00 69.31 99 SER A CA 1
ATOM 796 C C . SER A 1 99 ? -12.856 -5.511 24.758 1.00 69.31 99 SER A C 1
ATOM 798 O O . SER A 1 99 ? -12.745 -5.433 23.527 1.00 69.31 99 SER A O 1
ATOM 800 N N . THR A 1 100 ? -11.802 -5.531 25.580 1.00 62.84 100 THR A N 1
ATOM 801 C CA . THR A 1 100 ? -10.395 -5.383 25.169 1.00 62.84 100 THR A CA 1
ATOM 802 C C . THR A 1 100 ? -9.646 -6.715 25.154 1.00 62.84 100 THR A C 1
ATOM 804 O O . THR A 1 100 ? -8.730 -6.893 24.347 1.00 62.84 100 THR A O 1
ATOM 807 N N . LYS A 1 101 ? -10.074 -7.687 25.968 1.00 52.47 101 LYS A N 1
ATOM 808 C CA . LYS A 1 101 ? -9.554 -9.060 26.036 1.00 52.47 101 LYS A CA 1
ATOM 809 C C . LYS A 1 101 ? -9.969 -9.846 24.780 1.00 52.47 101 LYS A C 1
ATOM 811 O O . LYS A 1 101 ? -10.910 -10.624 24.794 1.00 52.47 101 LYS A O 1
ATOM 816 N N . GLY A 1 102 ? -9.295 -9.581 23.659 1.00 50.66 102 GLY A N 1
ATOM 817 C CA . GLY A 1 102 ? -9.520 -10.278 22.382 1.00 50.66 102 GLY A CA 1
ATOM 818 C C . GLY A 1 102 ? -9.136 -9.494 21.125 1.00 50.66 102 GLY A C 1
ATOM 819 O O . GLY A 1 102 ? -8.956 -10.088 20.069 1.00 50.66 102 GLY A O 1
ATOM 820 N N . ARG A 1 103 ? -8.941 -8.170 21.210 1.00 50.00 103 ARG A N 1
ATOM 821 C CA . ARG A 1 103 ? -8.472 -7.347 20.078 1.00 50.00 103 ARG A CA 1
ATOM 822 C C . ARG A 1 103 ? -6.961 -7.123 20.136 1.00 50.00 103 ARG A C 1
ATOM 824 O O . ARG A 1 103 ? -6.497 -5.992 20.251 1.00 50.00 103 ARG A O 1
ATOM 831 N N . ARG A 1 104 ? -6.165 -8.191 20.033 1.00 50.72 104 ARG A N 1
ATOM 832 C CA . ARG A 1 104 ? -4.788 -8.023 19.547 1.00 50.72 104 ARG A CA 1
ATOM 833 C C . ARG A 1 104 ? -4.891 -7.953 18.029 1.00 50.72 104 ARG A C 1
ATOM 835 O O . ARG A 1 104 ? -5.148 -8.960 17.388 1.00 50.72 104 ARG A O 1
ATOM 842 N N . TYR A 1 105 ? -4.781 -6.755 17.459 1.00 54.41 105 TYR A N 1
ATOM 843 C CA . TYR A 1 105 ? -4.480 -6.662 16.033 1.00 54.41 105 TYR A CA 1
ATOM 844 C C . TYR A 1 105 ? -3.113 -7.308 15.849 1.00 54.41 105 TYR A C 1
ATOM 846 O O . TYR A 1 105 ? -2.121 -6.774 16.351 1.00 54.41 105 TYR A O 1
ATOM 854 N N . ASP A 1 106 ? -3.066 -8.457 15.178 1.00 60.88 106 ASP A N 1
ATOM 855 C CA . ASP A 1 106 ? -1.795 -9.053 14.796 1.00 60.88 106 ASP A CA 1
ATOM 856 C C . ASP A 1 106 ? -0.985 -8.000 14.048 1.00 60.88 106 ASP A C 1
ATOM 858 O O . ASP A 1 106 ? -1.442 -7.369 13.085 1.00 60.88 106 ASP A O 1
ATOM 862 N N . ARG A 1 107 ? 0.221 -7.742 14.553 1.00 75.19 107 ARG A N 1
ATOM 863 C CA . ARG A 1 107 ? 1.136 -6.795 13.933 1.00 75.19 107 ARG A CA 1
ATOM 864 C C . ARG A 1 107 ? 1.426 -7.314 12.530 1.00 75.19 107 ARG A C 1
ATOM 866 O O . ARG A 1 107 ? 2.027 -8.370 12.386 1.00 75.19 107 ARG A O 1
ATOM 873 N N . ILE A 1 108 ? 1.023 -6.566 11.501 1.00 84.75 108 ILE A N 1
ATOM 874 C CA . ILE A 1 108 ? 1.293 -6.932 10.105 1.00 84.75 108 ILE A CA 1
ATOM 875 C C . ILE A 1 108 ? 2.811 -6.917 9.885 1.00 84.75 108 ILE A C 1
ATOM 877 O O . ILE A 1 108 ? 3.429 -5.856 9.719 1.00 84.75 108 ILE A O 1
ATOM 881 N N . THR A 1 109 ? 3.413 -8.103 9.904 1.00 88.12 109 THR A N 1
ATOM 882 C CA . THR A 1 109 ? 4.830 -8.330 9.622 1.00 88.12 109 THR A CA 1
ATOM 883 C C . THR A 1 109 ? 5.072 -8.393 8.116 1.00 88.12 109 THR A C 1
ATOM 885 O O . THR A 1 109 ? 4.148 -8.587 7.319 1.00 88.12 109 THR A O 1
ATOM 888 N N . ARG A 1 110 ? 6.322 -8.122 7.724 1.00 91.06 110 ARG A N 1
ATOM 889 C CA . ARG A 1 110 ? 6.772 -8.253 6.338 1.00 91.06 110 ARG A CA 1
ATOM 890 C C . ARG A 1 110 ? 7.128 -9.717 6.083 1.00 91.06 110 ARG A C 1
ATOM 892 O O . ARG A 1 110 ? 7.926 -10.260 6.842 1.00 91.06 110 ARG A O 1
ATOM 899 N N . ASP A 1 111 ? 6.554 -10.316 5.049 1.00 93.69 111 ASP A N 1
ATOM 900 C CA . ASP A 1 111 ? 6.830 -11.693 4.625 1.00 93.69 111 ASP A CA 1
ATOM 901 C C . ASP A 1 111 ? 7.679 -11.745 3.338 1.00 93.69 111 ASP A C 1
ATOM 903 O O . ASP A 1 111 ? 8.073 -10.712 2.789 1.00 93.69 111 ASP A O 1
ATOM 907 N N . SER A 1 112 ? 7.998 -12.955 2.867 1.00 96.19 112 SER A N 1
ATOM 908 C CA . SER A 1 112 ? 8.777 -13.156 1.636 1.00 96.19 112 SER A CA 1
ATOM 909 C C . SER A 1 112 ? 8.059 -12.623 0.393 1.00 96.19 112 SER A C 1
ATOM 911 O O . SER A 1 112 ? 8.707 -12.077 -0.499 1.00 96.19 112 SER A O 1
ATOM 913 N N . ALA A 1 113 ? 6.725 -12.700 0.356 1.00 95.62 113 ALA A N 1
ATOM 914 C CA . ALA A 1 113 ? 5.919 -12.151 -0.729 1.00 95.62 113 ALA A CA 1
ATOM 915 C C . ALA A 1 113 ? 6.017 -10.618 -0.776 1.00 95.62 113 ALA A C 1
ATOM 917 O O . ALA A 1 113 ? 6.183 -10.041 -1.851 1.00 95.62 113 ALA A O 1
ATOM 918 N N . ASP A 1 114 ? 5.982 -9.943 0.380 1.00 96.50 114 ASP A N 1
ATOM 919 C CA . ASP A 1 114 ? 6.216 -8.497 0.454 1.00 96.50 114 ASP A CA 1
ATOM 920 C C . ASP A 1 114 ? 7.613 -8.120 -0.045 1.00 96.50 114 ASP A C 1
ATOM 922 O O . ASP A 1 114 ? 7.776 -7.067 -0.663 1.00 96.50 114 ASP A O 1
ATOM 926 N N . GLU A 1 115 ? 8.627 -8.938 0.241 1.00 96.31 115 GLU A N 1
ATOM 927 C CA . GLU A 1 115 ? 10.006 -8.668 -0.159 1.00 96.31 115 GLU A CA 1
ATOM 928 C C . GLU A 1 115 ? 10.170 -8.669 -1.682 1.00 96.31 115 GLU A C 1
ATOM 930 O O . GLU A 1 115 ? 10.643 -7.670 -2.241 1.00 96.31 115 GLU A O 1
ATOM 935 N N . VAL A 1 116 ? 9.714 -9.729 -2.359 1.00 97.06 116 VAL A N 1
ATOM 936 C CA . VAL A 1 116 ? 9.810 -9.829 -3.825 1.00 97.06 116 VAL A CA 1
ATOM 937 C C . VAL A 1 116 ? 8.888 -8.838 -4.536 1.00 97.06 116 VAL A C 1
ATOM 939 O O . VAL A 1 116 ? 9.299 -8.225 -5.523 1.00 97.06 116 VAL A O 1
ATOM 942 N N . PHE A 1 117 ? 7.684 -8.587 -4.010 1.00 97.81 117 PHE A N 1
ATOM 943 C CA . PHE A 1 117 ? 6.785 -7.568 -4.558 1.00 97.81 117 PHE A CA 1
ATOM 944 C C . PHE A 1 117 ? 7.406 -6.172 -4.444 1.00 97.81 117 PHE A C 1
ATOM 946 O O . PHE A 1 117 ? 7.473 -5.430 -5.426 1.00 97.81 117 PHE A O 1
ATOM 953 N N . SER A 1 118 ? 7.951 -5.834 -3.270 1.00 97.12 118 SER A N 1
ATOM 954 C CA . SER A 1 118 ? 8.641 -4.556 -3.067 1.00 97.12 118 SER A CA 1
ATOM 955 C C . SER A 1 118 ? 9.843 -4.411 -3.998 1.00 97.12 118 SER A C 1
ATOM 957 O O . SER A 1 118 ? 10.143 -3.305 -4.445 1.00 97.12 118 SER A O 1
ATOM 959 N N . GLN A 1 119 ? 10.545 -5.507 -4.298 1.00 96.94 119 GLN A N 1
ATOM 960 C CA . GLN A 1 119 ? 11.636 -5.498 -5.267 1.00 96.94 119 GLN A CA 1
ATOM 961 C C . GLN A 1 119 ? 11.133 -5.176 -6.678 1.00 96.94 119 GLN A C 1
ATOM 963 O O . GLN A 1 119 ? 11.730 -4.321 -7.330 1.00 96.94 119 GLN A O 1
ATOM 968 N N . CYS A 1 120 ? 10.022 -5.773 -7.119 1.00 97.88 120 CYS A N 1
ATOM 969 C CA . CYS A 1 120 ? 9.407 -5.453 -8.410 1.00 97.88 120 CYS A CA 1
ATOM 970 C C . CYS A 1 120 ? 9.055 -3.964 -8.509 1.00 97.88 120 CYS A C 1
ATOM 972 O O . CYS A 1 120 ? 9.431 -3.312 -9.480 1.00 97.88 120 CYS A O 1
ATOM 974 N N . VAL A 1 121 ? 8.405 -3.409 -7.477 1.00 98.19 121 VAL A N 1
ATOM 975 C CA . VAL A 1 121 ? 8.007 -1.988 -7.419 1.00 98.19 121 VAL A CA 1
ATOM 976 C C . VAL A 1 121 ? 9.211 -1.044 -7.524 1.00 98.19 121 VAL A C 1
ATOM 978 O O . VAL A 1 121 ? 9.135 -0.025 -8.205 1.00 98.19 121 VAL A O 1
ATOM 981 N N . ARG A 1 122 ? 10.343 -1.379 -6.896 1.00 98.00 122 ARG A N 1
ATOM 982 C CA . ARG A 1 122 ? 11.567 -0.568 -7.002 1.00 98.00 122 ARG A CA 1
ATOM 983 C C . ARG A 1 122 ? 12.234 -0.694 -8.369 1.00 98.00 122 ARG A C 1
ATOM 985 O O . ARG A 1 122 ? 12.632 0.313 -8.946 1.00 98.00 122 ARG A O 1
ATOM 992 N N . LEU A 1 123 ? 12.325 -1.911 -8.903 1.00 97.12 123 LEU A N 1
ATOM 993 C CA . LEU A 1 123 ? 12.962 -2.163 -10.196 1.00 97.12 123 LEU A CA 1
ATOM 994 C C . LEU A 1 123 ? 12.182 -1.550 -11.360 1.00 97.12 123 LEU A C 1
ATOM 996 O O . LEU A 1 123 ? 12.807 -1.037 -12.287 1.00 97.12 123 LEU A O 1
ATOM 1000 N N . ARG A 1 124 ? 10.841 -1.546 -11.328 1.00 97.06 124 ARG A N 1
ATOM 1001 C CA . ARG A 1 124 ? 10.042 -0.902 -12.387 1.00 97.06 124 ARG A CA 1
ATOM 1002 C C . ARG A 1 124 ? 10.301 0.595 -12.508 1.00 97.06 124 ARG A C 1
ATOM 1004 O O . ARG A 1 124 ? 10.262 1.112 -13.612 1.00 97.06 124 ARG A O 1
ATOM 1011 N N . ALA A 1 125 ? 10.618 1.260 -11.399 1.00 97.56 125 ALA A N 1
ATOM 1012 C CA . ALA A 1 125 ? 10.885 2.691 -11.339 1.00 97.56 125 ALA A CA 1
ATOM 1013 C C . ALA A 1 125 ? 12.376 3.006 -11.535 1.00 97.56 125 ALA A C 1
ATOM 1015 O O . AL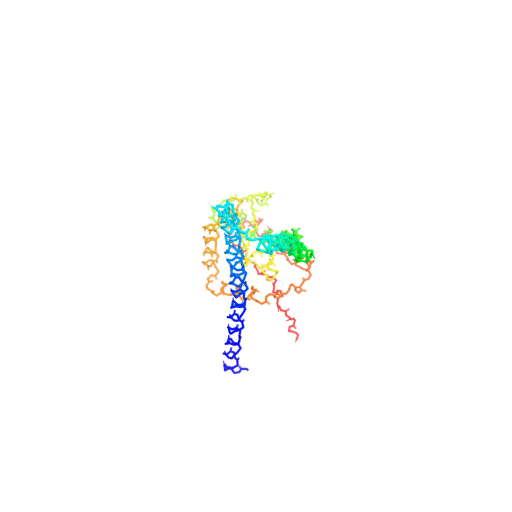A A 1 125 ? 12.844 4.036 -11.073 1.00 97.56 125 ALA A O 1
ATOM 1016 N N . ASN A 1 126 ? 13.141 2.086 -12.127 1.00 97.19 126 ASN A N 1
ATOM 1017 C CA . ASN A 1 126 ? 14.592 2.180 -12.275 1.00 97.19 126 ASN A CA 1
ATOM 1018 C C . ASN A 1 126 ? 15.305 2.571 -10.971 1.00 97.19 126 ASN A C 1
ATOM 1020 O O . ASN A 1 126 ? 16.143 3.469 -10.942 1.00 97.19 126 ASN A O 1
ATOM 1024 N N . CYS A 1 127 ? 14.887 1.966 -9.855 1.00 97.19 127 CYS A N 1
ATOM 1025 C CA . CYS A 1 127 ? 15.409 2.277 -8.526 1.00 97.19 127 CYS A CA 1
ATOM 1026 C C . CYS A 1 127 ? 15.352 3.781 -8.188 1.00 97.19 127 CYS A C 1
ATOM 1028 O O . CYS A 1 127 ? 16.193 4.278 -7.446 1.00 97.19 127 CYS A O 1
ATOM 1030 N N . THR A 1 128 ? 14.359 4.500 -8.708 1.00 97.94 128 THR A N 1
ATOM 1031 C CA . THR A 1 128 ? 14.215 5.951 -8.568 1.00 97.94 128 THR A CA 1
ATOM 1032 C C . THR A 1 128 ? 12.957 6.285 -7.774 1.00 97.94 128 THR A C 1
ATOM 1034 O O . THR A 1 128 ? 11.921 5.631 -7.903 1.00 97.94 128 THR A O 1
ATOM 1037 N N . CYS A 1 129 ? 13.045 7.294 -6.906 1.00 98.12 129 CYS A N 1
ATOM 1038 C CA . CYS A 1 129 ? 11.898 7.800 -6.162 1.00 98.12 129 CYS A CA 1
ATOM 1039 C C . CYS A 1 129 ? 10.891 8.457 -7.114 1.00 98.12 129 CYS A C 1
ATOM 1041 O O . CYS A 1 129 ? 11.197 9.473 -7.733 1.00 98.12 129 CYS A O 1
ATOM 1043 N N . GLU A 1 130 ? 9.663 7.945 -7.151 1.00 97.56 130 GLU A N 1
ATOM 1044 C CA . GLU A 1 130 ? 8.599 8.419 -8.049 1.00 97.56 130 GLU A CA 1
ATOM 1045 C C . GLU A 1 130 ? 8.021 9.798 -7.644 1.00 97.56 130 GLU A C 1
ATOM 1047 O O . GLU A 1 130 ? 7.176 10.333 -8.354 1.00 97.56 130 GLU A O 1
ATOM 1052 N N . ILE A 1 131 ? 8.472 10.387 -6.521 1.00 96.00 131 ILE A N 1
ATOM 1053 C CA . ILE A 1 131 ? 8.122 11.760 -6.097 1.00 96.00 131 ILE A CA 1
ATOM 1054 C C . ILE A 1 131 ? 9.265 12.745 -6.351 1.00 96.00 131 ILE A C 1
ATOM 1056 O O . ILE A 1 131 ? 9.052 13.773 -6.982 1.00 96.00 131 ILE A O 1
ATOM 1060 N N . CYS A 1 132 ? 10.462 12.478 -5.817 1.00 97.00 132 CYS A N 1
ATOM 1061 C CA . CYS A 1 132 ? 11.566 13.445 -5.861 1.00 97.00 132 CYS A CA 1
ATOM 1062 C C . CYS A 1 132 ? 12.615 13.163 -6.942 1.00 97.00 132 CYS A C 1
ATOM 1064 O O . CYS A 1 132 ? 13.556 13.936 -7.066 1.00 97.00 132 CYS A O 1
ATOM 1066 N N . GLY A 1 133 ? 12.513 12.046 -7.669 1.00 97.19 133 GLY A N 1
ATOM 1067 C CA . GLY A 1 133 ? 13.473 11.680 -8.714 1.00 97.19 133 GLY A CA 1
ATOM 1068 C C . GLY A 1 133 ? 14.839 11.206 -8.207 1.00 97.19 133 GLY A C 1
ATOM 1069 O O . GLY A 1 133 ? 15.722 10.941 -9.011 1.00 97.19 133 GLY A O 1
ATOM 1070 N N . MET A 1 134 ? 15.043 11.070 -6.890 1.00 97.12 134 MET A N 1
ATOM 1071 C CA . MET A 1 134 ? 16.304 10.550 -6.347 1.00 97.12 134 MET A CA 1
ATOM 1072 C C . MET A 1 134 ? 16.540 9.109 -6.815 1.00 97.12 134 MET A C 1
ATOM 1074 O O . MET A 1 134 ? 15.716 8.231 -6.540 1.00 97.12 134 MET A O 1
ATOM 1078 N N . VAL A 1 135 ? 17.672 8.885 -7.480 1.00 96.69 135 VAL A N 1
ATOM 1079 C CA . VAL A 1 135 ? 18.090 7.594 -8.039 1.00 96.69 135 VAL A CA 1
ATOM 1080 C C . VAL A 1 135 ? 18.911 6.815 -7.011 1.00 96.69 135 VAL A C 1
ATOM 1082 O O . VAL A 1 135 ? 19.742 7.379 -6.299 1.00 96.69 135 VAL A O 1
ATOM 1085 N N . PHE A 1 136 ? 18.687 5.506 -6.933 1.00 95.88 136 PHE A N 1
ATOM 1086 C CA . PHE A 1 136 ? 19.413 4.585 -6.062 1.00 95.88 136 PHE A CA 1
ATOM 1087 C C . PHE A 1 136 ? 20.079 3.485 -6.887 1.00 95.88 136 PHE A C 1
ATOM 1089 O O . PHE A 1 136 ? 19.548 3.037 -7.900 1.00 95.88 136 PHE A O 1
ATOM 1096 N N . SER A 1 137 ? 21.223 2.986 -6.415 1.00 90.50 137 SER A N 1
ATOM 1097 C CA . SER A 1 137 ? 21.859 1.826 -7.043 1.00 90.50 137 SER A CA 1
ATOM 1098 C C . SER A 1 137 ? 20.974 0.578 -6.887 1.00 90.50 137 SER A C 1
ATOM 1100 O O . SER A 1 137 ? 20.504 0.309 -5.774 1.00 90.50 137 SER A O 1
ATOM 1102 N N . PRO A 1 138 ? 20.801 -0.251 -7.936 1.00 85.12 138 PRO A N 1
ATOM 1103 C CA . PRO A 1 138 ? 20.100 -1.534 -7.837 1.00 85.12 138 PRO A CA 1
ATOM 1104 C C . PRO A 1 138 ? 20.669 -2.471 -6.762 1.00 85.12 138 PRO A C 1
ATOM 1106 O O . PRO A 1 138 ? 19.925 -3.253 -6.172 1.00 85.12 138 PRO A O 1
ATOM 1109 N N . ASN A 1 139 ? 21.964 -2.354 -6.452 1.00 83.38 139 ASN A N 1
ATOM 1110 C CA . ASN A 1 139 ? 22.628 -3.150 -5.417 1.00 83.38 139 ASN A CA 1
ATOM 1111 C C . ASN A 1 139 ? 22.475 -2.549 -4.008 1.00 83.38 139 ASN A C 1
ATOM 1113 O O . ASN A 1 139 ? 22.761 -3.216 -3.016 1.00 83.38 139 ASN A O 1
ATOM 1117 N N . ASN A 1 140 ? 21.999 -1.304 -3.892 1.00 87.75 140 ASN A N 1
ATOM 1118 C CA . ASN A 1 140 ? 21.818 -0.616 -2.616 1.00 87.75 140 ASN A CA 1
ATOM 1119 C C . ASN A 1 140 ? 20.537 0.235 -2.591 1.00 87.75 140 ASN A C 1
ATOM 1121 O O . ASN A 1 140 ? 20.560 1.463 -2.650 1.00 87.75 140 ASN A O 1
ATOM 1125 N N . MET A 1 141 ? 19.401 -0.443 -2.430 1.00 90.75 141 MET A N 1
ATOM 1126 C CA . MET A 1 141 ? 18.074 0.176 -2.334 1.00 90.75 141 MET A CA 1
ATOM 1127 C C . MET A 1 141 ? 17.579 0.333 -0.885 1.00 90.75 141 MET A C 1
ATOM 1129 O O . MET A 1 141 ? 16.377 0.447 -0.660 1.00 90.75 141 MET A O 1
ATOM 1133 N N . LYS A 1 142 ? 18.462 0.310 0.125 1.00 91.44 142 LYS A N 1
ATOM 1134 C CA . LYS A 1 142 ? 18.051 0.303 1.549 1.00 91.44 142 LYS A CA 1
ATOM 1135 C C . LYS A 1 142 ? 17.144 1.485 1.925 1.00 91.44 142 LYS A C 1
ATOM 1137 O O . LYS A 1 142 ? 16.247 1.330 2.750 1.00 91.44 142 LYS A O 1
ATOM 1142 N N . ASN A 1 143 ? 17.349 2.634 1.279 1.00 95.94 143 ASN A N 1
ATOM 1143 C CA . ASN A 1 143 ? 16.591 3.870 1.498 1.00 95.94 143 ASN A CA 1
ATOM 1144 C C . ASN A 1 143 ? 15.456 4.097 0.487 1.00 95.94 143 ASN A C 1
ATOM 1146 O O . ASN A 1 143 ? 14.805 5.140 0.542 1.00 95.94 143 ASN A O 1
ATOM 1150 N N . LEU A 1 144 ? 15.213 3.141 -0.413 1.00 98.06 144 LEU A N 1
ATOM 1151 C CA . LEU A 1 144 ? 14.094 3.147 -1.346 1.00 98.06 144 LEU A CA 1
ATOM 1152 C C . LEU A 1 144 ? 13.067 2.106 -0.887 1.00 98.06 144 LEU A C 1
ATOM 1154 O O . LEU A 1 144 ? 13.367 0.927 -0.685 1.00 98.06 144 LEU A O 1
ATOM 1158 N N . HIS A 1 145 ? 11.831 2.537 -0.696 1.00 97.19 145 HIS A N 1
ATOM 1159 C CA . HIS A 1 145 ? 10.761 1.739 -0.116 1.00 97.19 145 HIS A CA 1
ATOM 1160 C C . HIS A 1 145 ? 9.616 1.555 -1.106 1.00 97.19 145 HIS A C 1
ATOM 1162 O O . HIS A 1 145 ? 9.402 2.375 -1.991 1.00 97.19 145 HIS A O 1
ATOM 1168 N N . CYS A 1 146 ? 8.868 0.470 -0.924 1.00 97.50 146 CYS A N 1
ATOM 1169 C CA . CYS A 1 146 ? 7.563 0.294 -1.543 1.00 97.50 146 CYS A CA 1
ATOM 1170 C C . CYS A 1 146 ? 6.528 0.968 -0.637 1.00 97.50 146 CYS A C 1
ATOM 1172 O O . CYS A 1 146 ? 6.304 0.503 0.481 1.00 97.50 146 CYS A O 1
ATOM 1174 N N . CYS A 1 147 ? 5.941 2.064 -1.103 1.00 97.31 147 CYS A N 1
ATOM 1175 C CA . CYS A 1 147 ? 4.855 2.767 -0.434 1.00 97.31 147 CYS A CA 1
ATOM 1176 C C . CYS A 1 147 ? 3.526 2.340 -1.054 1.00 97.31 147 CYS A C 1
ATOM 1178 O O . CYS A 1 147 ? 3.380 2.364 -2.275 1.00 97.31 147 CYS A O 1
ATOM 1180 N N . HIS A 1 148 ? 2.564 1.951 -0.220 1.00 96.94 148 HIS A N 1
ATOM 1181 C CA . HIS A 1 148 ? 1.218 1.590 -0.657 1.00 96.94 148 HIS A CA 1
ATOM 1182 C C . HIS A 1 148 ? 0.264 2.773 -0.495 1.00 96.94 148 HIS A C 1
ATOM 1184 O O . HIS A 1 148 ? 0.270 3.422 0.547 1.00 96.94 148 HIS A O 1
ATOM 1190 N N . TRP A 1 149 ? -0.613 3.003 -1.472 1.00 96.31 149 TRP A N 1
ATOM 1191 C CA . TRP A 1 149 ? -1.684 3.994 -1.352 1.00 96.31 149 TRP A CA 1
ATOM 1192 C C . TRP A 1 149 ? -2.762 3.533 -0.369 1.00 96.31 149 TRP A C 1
ATOM 1194 O O . TRP A 1 149 ? -3.063 4.212 0.614 1.00 96.31 149 TRP A O 1
ATOM 1204 N N . TYR A 1 150 ? -3.291 2.333 -0.590 1.00 94.12 150 TYR A N 1
ATOM 1205 C CA . TYR A 1 150 ? -4.109 1.599 0.363 1.00 94.12 150 TYR A CA 1
ATOM 1206 C C . TYR A 1 150 ? -3.215 0.658 1.163 1.00 94.12 150 TYR A C 1
ATOM 1208 O O . TYR A 1 150 ? -2.573 -0.232 0.603 1.00 94.12 150 TYR A O 1
ATOM 1216 N N . GLY A 1 151 ? -3.168 0.855 2.481 1.00 92.12 151 GLY A N 1
ATOM 1217 C CA . GLY A 1 151 ? -2.227 0.157 3.353 1.00 92.12 151 GLY A CA 1
ATOM 1218 C C . GLY A 1 151 ? -2.307 -1.375 3.281 1.00 92.12 151 GLY A C 1
ATOM 1219 O O . GLY A 1 151 ? -3.351 -1.961 2.996 1.00 92.12 151 GLY A O 1
ATOM 1220 N N . ARG A 1 152 ? -1.199 -2.030 3.653 1.00 91.75 152 ARG A N 1
ATOM 1221 C CA . ARG A 1 152 ? -0.981 -3.495 3.588 1.00 91.75 152 ARG A CA 1
ATOM 1222 C C . ARG A 1 152 ? -2.024 -4.366 4.307 1.00 91.75 152 ARG A C 1
ATOM 1224 O O . ARG A 1 152 ? -2.054 -5.573 4.088 1.00 91.75 152 ARG A O 1
ATOM 1231 N N . GLY A 1 153 ? -2.853 -3.782 5.176 1.00 89.12 153 GLY A N 1
ATOM 1232 C CA . GLY A 1 153 ? -3.969 -4.480 5.826 1.00 89.12 153 GLY A CA 1
ATOM 1233 C C . GLY A 1 153 ? -5.105 -4.843 4.866 1.00 89.12 153 GLY A C 1
ATOM 1234 O O . GLY A 1 153 ? -5.863 -5.769 5.141 1.00 89.12 153 GLY A O 1
ATOM 1235 N N . ILE A 1 154 ? -5.201 -4.162 3.722 1.00 90.31 154 ILE A N 1
ATOM 1236 C CA . ILE A 1 154 ? -6.156 -4.486 2.663 1.00 90.31 154 ILE A CA 1
ATOM 1237 C C . ILE A 1 154 ? -5.508 -5.546 1.766 1.00 90.31 154 ILE A C 1
ATOM 1239 O O . ILE A 1 154 ? -4.825 -5.230 0.796 1.00 90.31 154 ILE A O 1
ATOM 1243 N N . GLN A 1 155 ? -5.701 -6.818 2.122 1.00 88.25 155 GLN A N 1
ATOM 1244 C CA . GLN A 1 155 ? -5.064 -7.967 1.457 1.00 88.25 155 GLN A CA 1
ATOM 1245 C C . GLN A 1 155 ? -5.321 -7.997 -0.058 1.00 88.25 155 GLN A C 1
ATOM 1247 O O . GLN A 1 155 ? -4.398 -8.229 -0.831 1.00 88.25 155 GLN A O 1
ATOM 1252 N N . ALA A 1 156 ? -6.543 -7.638 -0.455 1.00 88.12 156 ALA A N 1
ATOM 1253 C CA . ALA A 1 156 ? -6.997 -7.401 -1.824 1.00 88.12 156 ALA A CA 1
ATOM 1254 C C . ALA A 1 156 ? -6.067 -6.517 -2.682 1.00 88.12 156 ALA A C 1
ATOM 1256 O O . ALA A 1 156 ? -5.990 -6.672 -3.895 1.00 88.12 156 ALA A O 1
ATOM 1257 N N . LEU A 1 157 ? -5.371 -5.568 -2.056 1.00 92.19 157 LEU A N 1
ATOM 1258 C CA . LEU A 1 157 ? -4.526 -4.589 -2.740 1.00 92.19 157 LEU A CA 1
ATOM 1259 C C . LEU A 1 157 ? -3.053 -4.684 -2.350 1.00 92.19 157 LEU A C 1
ATOM 1261 O O . LEU A 1 157 ? -2.227 -3.934 -2.871 1.00 92.19 157 LEU A O 1
ATOM 1265 N N . ARG A 1 158 ? -2.701 -5.578 -1.421 1.00 93.19 158 ARG A N 1
ATOM 1266 C CA . ARG A 1 158 ? -1.353 -5.650 -0.843 1.00 93.19 158 ARG A CA 1
ATOM 1267 C C . ARG A 1 158 ? -0.276 -5.894 -1.900 1.00 93.19 158 ARG A C 1
ATOM 1269 O O . ARG A 1 158 ? 0.819 -5.353 -1.774 1.00 93.19 158 ARG A O 1
ATOM 1276 N N . TYR A 1 159 ? -0.615 -6.662 -2.931 1.00 94.81 159 TYR A N 1
ATOM 1277 C CA . TYR A 1 159 ? 0.275 -7.015 -4.035 1.00 94.81 159 TYR A CA 1
ATOM 1278 C C . TYR A 1 159 ? -0.195 -6.438 -5.380 1.00 94.81 159 TYR A C 1
ATOM 1280 O O . TYR A 1 159 ? 0.260 -6.866 -6.431 1.00 94.81 159 TYR A O 1
ATOM 1288 N N . ASP A 1 160 ? -1.103 -5.459 -5.379 1.00 94.12 160 ASP A N 1
ATOM 1289 C CA . ASP A 1 160 ? -1.533 -4.809 -6.619 1.00 94.12 160 ASP A CA 1
ATOM 1290 C C . ASP A 1 160 ? -0.470 -3.776 -7.060 1.00 94.12 160 ASP A C 1
ATOM 1292 O O . ASP A 1 160 ? -0.196 -2.836 -6.303 1.00 94.12 160 ASP A O 1
ATOM 1296 N N . PRO A 1 161 ? 0.138 -3.896 -8.259 1.00 95.94 161 PRO A N 1
ATOM 1297 C CA . PRO A 1 161 ? 1.154 -2.951 -8.725 1.00 95.94 161 PRO A CA 1
ATOM 1298 C C . PRO A 1 161 ? 0.629 -1.517 -8.838 1.00 95.94 161 PRO A C 1
ATOM 1300 O O . PRO A 1 161 ? 1.389 -0.573 -8.626 1.00 95.94 161 PRO A O 1
ATOM 1303 N N . ASN A 1 162 ? -0.664 -1.335 -9.117 1.00 95.81 162 ASN A N 1
ATOM 1304 C CA . ASN A 1 162 ? -1.290 -0.015 -9.203 1.00 95.81 162 ASN A CA 1
ATOM 1305 C C . ASN A 1 162 ? -1.495 0.624 -7.823 1.00 95.81 162 ASN A C 1
ATOM 1307 O O . ASN A 1 162 ? -1.649 1.839 -7.721 1.00 95.81 162 ASN A O 1
ATOM 1311 N N . ASN A 1 163 ? -1.467 -0.172 -6.751 1.00 96.69 163 ASN A N 1
ATOM 1312 C CA . ASN A 1 163 ? -1.591 0.308 -5.378 1.00 96.69 163 ASN A CA 1
ATOM 1313 C C . ASN A 1 163 ? -0.246 0.712 -4.745 1.00 96.69 163 ASN A C 1
ATOM 1315 O O . ASN A 1 163 ? -0.229 1.258 -3.644 1.00 96.69 163 ASN A O 1
ATOM 1319 N N . ALA A 1 164 ? 0.886 0.435 -5.387 1.00 97.31 164 ALA A N 1
ATOM 1320 C CA . ALA A 1 164 ? 2.206 0.652 -4.801 1.00 97.31 164 ALA A CA 1
ATOM 1321 C C . ALA A 1 164 ? 3.063 1.586 -5.652 1.00 97.31 164 ALA A C 1
ATOM 1323 O O . ALA A 1 164 ? 2.858 1.646 -6.860 1.00 97.31 164 ALA A O 1
ATOM 1324 N N . VAL A 1 165 ? 4.031 2.273 -5.035 1.00 97.94 165 VAL A N 1
ATOM 1325 C CA . VAL A 1 165 ? 5.066 3.106 -5.680 1.00 97.94 165 VAL A CA 1
ATOM 1326 C C . VAL A 1 165 ? 6.420 3.023 -4.977 1.00 97.94 165 VAL A C 1
ATOM 1328 O O . VAL A 1 165 ? 6.491 2.688 -3.794 1.00 97.94 165 VAL A O 1
ATOM 1331 N N . ALA A 1 166 ? 7.502 3.328 -5.691 1.00 98.31 166 ALA A N 1
ATOM 1332 C CA . ALA A 1 166 ? 8.852 3.396 -5.144 1.00 98.31 166 ALA A CA 1
ATOM 1333 C C . ALA A 1 166 ? 9.146 4.803 -4.604 1.00 98.31 166 ALA A C 1
ATOM 1335 O O . ALA A 1 166 ? 9.250 5.753 -5.373 1.00 98.31 166 ALA A O 1
ATOM 1336 N N . LEU A 1 167 ? 9.305 4.953 -3.286 1.00 98.31 167 LEU A N 1
ATOM 1337 C CA . LEU A 1 167 ? 9.603 6.238 -2.640 1.00 98.31 167 LEU A CA 1
ATOM 1338 C C . LEU A 1 167 ? 10.862 6.154 -1.788 1.00 98.31 167 LEU A C 1
ATOM 1340 O O . LEU A 1 167 ? 11.073 5.172 -1.078 1.00 98.31 167 LEU A O 1
ATOM 1344 N N . CYS A 1 168 ? 11.682 7.205 -1.795 1.00 98.12 168 CYS A N 1
ATOM 1345 C CA . CYS A 1 168 ? 12.774 7.311 -0.834 1.00 98.12 168 CYS A CA 1
ATOM 1346 C C . CYS A 1 168 ? 12.223 7.426 0.597 1.00 98.12 168 CYS A C 1
ATOM 1348 O O . CYS A 1 168 ? 11.074 7.826 0.805 1.00 98.12 168 CYS A O 1
ATOM 1350 N N . ARG A 1 169 ? 13.053 7.131 1.601 1.00 97.12 169 ARG A N 1
ATOM 1351 C CA . ARG A 1 169 ? 12.689 7.210 3.026 1.00 97.12 169 ARG A CA 1
ATOM 1352 C C . ARG A 1 169 ? 11.971 8.507 3.411 1.00 97.12 169 ARG A C 1
ATOM 1354 O O . ARG A 1 169 ? 10.973 8.453 4.125 1.00 97.12 169 ARG A O 1
ATOM 1361 N N . ASN A 1 170 ? 12.449 9.649 2.921 1.00 96.19 170 ASN A N 1
ATOM 1362 C CA . ASN A 1 170 ? 11.902 10.960 3.273 1.00 96.19 170 ASN A CA 1
ATOM 1363 C C . ASN A 1 170 ? 10.519 11.184 2.647 1.00 96.19 170 ASN A C 1
ATOM 1365 O O . ASN A 1 170 ? 9.574 11.524 3.357 1.00 96.19 170 ASN A O 1
ATOM 1369 N N . CYS A 1 171 ? 10.372 10.920 1.344 1.00 97.38 171 CYS A N 1
ATOM 1370 C CA . CYS A 1 171 ? 9.084 11.022 0.653 1.00 97.38 171 CYS A CA 1
ATOM 1371 C C . CYS A 1 171 ? 8.064 10.015 1.196 1.00 97.38 171 CYS A C 1
ATOM 1373 O O . CYS A 1 171 ? 6.894 10.359 1.354 1.00 97.38 171 CYS A O 1
ATOM 1375 N N . HIS A 1 172 ? 8.503 8.798 1.527 1.00 96.69 172 HIS A N 1
ATOM 1376 C CA . HIS A 1 172 ? 7.652 7.778 2.134 1.00 96.69 172 HIS A CA 1
ATOM 1377 C C . HIS A 1 172 ? 7.125 8.235 3.499 1.00 96.69 172 HIS A C 1
ATOM 1379 O O . HIS A 1 172 ? 5.920 8.232 3.733 1.00 96.69 172 HIS A O 1
ATOM 1385 N N . PHE A 1 173 ? 8.013 8.713 4.375 1.00 95.44 173 PHE A N 1
ATOM 1386 C CA . PHE A 1 173 ? 7.628 9.218 5.691 1.00 95.44 173 PHE A CA 1
ATOM 1387 C C . PHE A 1 173 ? 6.666 10.408 5.595 1.00 95.44 173 PHE A C 1
ATOM 1389 O O . PHE A 1 173 ? 5.655 10.434 6.297 1.00 95.44 173 PHE A O 1
ATOM 1396 N N . ALA A 1 174 ? 6.948 11.371 4.711 1.00 94.81 174 ALA A N 1
ATOM 1397 C CA . ALA A 1 174 ? 6.074 12.519 4.489 1.00 94.81 174 ALA A CA 1
ATOM 1398 C C . ALA A 1 174 ? 4.680 12.085 4.010 1.00 94.81 174 ALA A C 1
ATOM 1400 O O . ALA A 1 174 ? 3.680 12.592 4.515 1.00 94.81 174 ALA A O 1
ATOM 1401 N N . SER A 1 175 ? 4.623 11.110 3.097 1.00 94.06 175 SER A N 1
ATOM 1402 C CA . SER A 1 175 ? 3.372 10.574 2.546 1.00 94.06 175 SER A CA 1
ATOM 1403 C C . SER A 1 175 ? 2.531 9.832 3.586 1.00 94.06 175 SER A C 1
ATOM 1405 O O . SER A 1 175 ? 1.312 9.867 3.491 1.00 94.06 175 SER A O 1
ATOM 1407 N N . ASP A 1 176 ? 3.151 9.216 4.597 1.00 89.69 176 ASP A N 1
ATOM 1408 C CA . ASP A 1 176 ? 2.445 8.428 5.617 1.00 89.69 176 ASP A CA 1
ATOM 1409 C C . ASP A 1 176 ? 2.037 9.232 6.861 1.00 89.69 176 ASP A C 1
ATOM 1411 O O . ASP A 1 176 ? 1.008 8.946 7.484 1.00 89.69 176 ASP A O 1
ATOM 1415 N N . LYS A 1 177 ? 2.865 10.193 7.292 1.00 88.56 177 LYS A N 1
ATOM 1416 C CA .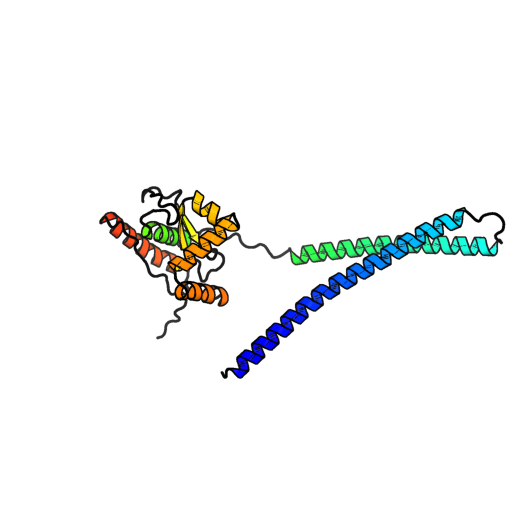 LYS A 1 177 ? 2.770 10.775 8.644 1.00 88.56 177 LYS A CA 1
ATOM 1417 C C . LYS A 1 177 ? 1.975 12.064 8.729 1.00 88.56 177 LYS A C 1
ATOM 1419 O O . LYS A 1 177 ? 1.393 12.331 9.779 1.00 88.56 177 LYS A O 1
ATOM 1424 N N . THR A 1 178 ? 1.934 12.859 7.665 1.00 88.94 178 THR A N 1
ATOM 1425 C CA . THR A 1 178 ? 1.228 14.144 7.677 1.00 88.94 178 THR A CA 1
ATOM 1426 C C . THR A 1 178 ? -0.099 14.032 6.932 1.00 88.94 178 THR A C 1
ATOM 1428 O O . THR A 1 178 ? -0.276 13.219 6.025 1.00 88.94 178 THR A O 1
ATOM 1431 N N . THR A 1 179 ? -1.090 14.826 7.332 1.00 91.00 179 THR A N 1
ATOM 1432 C CA . THR A 1 179 ? -2.367 14.888 6.603 1.00 91.00 179 THR A CA 1
ATOM 1433 C C . THR A 1 179 ? -2.166 15.473 5.209 1.00 91.00 179 THR A C 1
ATOM 1435 O O . THR A 1 179 ? -2.678 14.926 4.239 1.00 91.00 179 THR A O 1
ATOM 1438 N N . GLU A 1 180 ? -1.360 16.527 5.094 1.00 91.56 180 GLU A N 1
ATOM 1439 C CA . GLU A 1 180 ? -1.030 17.144 3.811 1.00 91.56 180 GLU A CA 1
ATOM 1440 C C . GLU A 1 180 ? -0.287 16.179 2.876 1.00 91.56 180 GLU A C 1
ATOM 1442 O O . GLU A 1 180 ? -0.651 16.051 1.707 1.00 91.56 180 GLU A O 1
ATOM 1447 N N . GLY A 1 181 ? 0.705 15.449 3.393 1.00 91.19 181 GLY A N 1
ATOM 1448 C CA . GLY A 1 181 ? 1.461 14.458 2.631 1.00 91.19 181 GLY A CA 1
ATOM 1449 C C . GLY A 1 181 ? 0.580 13.321 2.127 1.00 91.19 181 GLY A C 1
ATOM 1450 O O . GLY A 1 181 ? 0.649 12.989 0.946 1.00 91.19 181 GLY A O 1
ATOM 1451 N N . ARG A 1 182 ? -0.332 12.803 2.962 1.00 93.00 182 ARG A N 1
ATOM 1452 C CA . ARG A 1 182 ? -1.332 11.805 2.540 1.00 93.00 182 ARG A CA 1
ATOM 1453 C C . ARG A 1 182 ? -2.248 12.329 1.436 1.00 93.00 182 ARG A C 1
ATOM 1455 O O . ARG A 1 182 ? -2.534 11.602 0.486 1.00 93.00 182 ARG A O 1
ATOM 1462 N N . THR A 1 183 ? -2.692 13.582 1.535 1.00 94.75 183 THR A N 1
ATOM 1463 C CA . THR A 1 183 ? -3.528 14.220 0.507 1.00 94.75 183 THR A CA 1
ATOM 1464 C C . THR A 1 183 ? -2.775 14.358 -0.813 1.00 94.75 183 THR A C 1
ATOM 1466 O O . THR A 1 183 ? -3.281 13.918 -1.847 1.00 94.75 183 THR A O 1
ATOM 1469 N N . LYS A 1 184 ? -1.551 14.900 -0.783 1.00 94.44 184 LYS A N 1
ATOM 1470 C CA . LYS A 1 184 ? -0.692 15.058 -1.968 1.00 94.44 184 LYS A CA 1
ATOM 1471 C C . LYS A 1 184 ? -0.362 13.711 -2.608 1.00 94.44 184 LYS A C 1
ATOM 1473 O O . LYS A 1 184 ? -0.498 13.553 -3.818 1.00 94.44 184 LYS A O 1
ATOM 1478 N N . PHE A 1 185 ? -0.006 12.717 -1.797 1.00 96.12 185 PHE A N 1
ATOM 1479 C CA . PHE A 1 185 ? 0.261 11.362 -2.268 1.00 96.12 185 PHE A CA 1
ATOM 1480 C C . PHE A 1 185 ? -0.979 10.735 -2.918 1.00 96.12 185 PHE A C 1
ATOM 1482 O O . PHE A 1 185 ? -0.898 10.206 -4.024 1.00 96.12 185 PHE A O 1
ATOM 1489 N N . GLY A 1 186 ? -2.155 10.873 -2.300 1.00 95.56 186 GLY A N 1
ATOM 1490 C CA . GLY A 1 186 ? -3.408 10.398 -2.884 1.00 95.56 186 GLY A CA 1
ATOM 1491 C C . GLY A 1 186 ? -3.772 11.093 -4.200 1.00 95.56 186 GLY A C 1
ATOM 1492 O O . GLY A 1 186 ? -4.246 10.434 -5.122 1.00 95.56 186 GLY A O 1
ATOM 1493 N N . GLN A 1 187 ? -3.529 12.399 -4.324 1.00 95.69 187 GLN A N 1
ATOM 1494 C CA . GLN A 1 187 ? -3.717 13.135 -5.582 1.00 95.69 187 GLN A CA 1
ATOM 1495 C C . GLN A 1 187 ? -2.752 12.653 -6.670 1.00 95.69 187 GLN A C 1
ATOM 1497 O O . GLN A 1 187 ? -3.177 12.425 -7.802 1.00 95.69 187 GLN A O 1
ATOM 1502 N N . MET A 1 188 ? -1.480 12.434 -6.324 1.00 96.00 188 MET A N 1
ATOM 1503 C CA . MET A 1 188 ? -0.482 11.871 -7.236 1.00 96.00 188 MET A CA 1
ATOM 1504 C C . MET A 1 188 ? -0.909 10.487 -7.740 1.00 96.00 188 MET A C 1
ATOM 1506 O O . MET A 1 188 ? -0.882 10.240 -8.944 1.00 96.00 188 MET A O 1
ATOM 1510 N N . MET A 1 189 ? -1.356 9.604 -6.842 1.00 97.38 189 MET A N 1
ATOM 1511 C CA . MET A 1 189 ? -1.835 8.268 -7.208 1.00 97.38 189 MET A CA 1
ATOM 1512 C C . MET A 1 189 ? -3.062 8.327 -8.119 1.00 97.38 189 MET A C 1
ATOM 1514 O O . MET A 1 189 ? -3.106 7.620 -9.124 1.00 97.38 189 MET A O 1
ATOM 1518 N N . LYS A 1 190 ? -4.020 9.217 -7.834 1.00 96.38 190 LYS A N 1
ATOM 1519 C CA . LYS A 1 190 ? -5.179 9.435 -8.711 1.00 96.38 190 LYS A CA 1
ATOM 1520 C C . LYS A 1 190 ? -4.772 9.914 -10.099 1.00 96.38 190 LYS A C 1
ATOM 1522 O O . LYS A 1 190 ? -5.234 9.359 -11.089 1.00 96.38 190 LYS A O 1
ATOM 1527 N N . LYS A 1 191 ? -3.872 10.899 -10.178 1.00 95.81 191 LYS A N 1
ATOM 1528 C CA . LYS A 1 191 ? -3.363 11.420 -11.454 1.00 95.81 191 LYS A CA 1
ATOM 1529 C C . LYS A 1 191 ? -2.650 10.334 -12.260 1.00 95.81 191 LYS A C 1
ATOM 1531 O O . LYS A 1 191 ? -2.851 10.244 -13.463 1.00 95.81 191 LYS A O 1
ATOM 1536 N N . ARG A 1 192 ? -1.844 9.502 -11.595 1.00 93.69 192 ARG A N 1
ATOM 1537 C CA . ARG A 1 192 ? -1.128 8.379 -12.215 1.00 93.69 192 ARG A CA 1
ATOM 1538 C C . ARG A 1 192 ? -2.079 7.346 -12.820 1.00 93.69 192 ARG A C 1
ATOM 1540 O O . ARG A 1 192 ? -1.826 6.858 -13.912 1.00 93.69 192 ARG A O 1
ATOM 1547 N N . LEU A 1 193 ? -3.113 6.959 -12.076 1.00 94.31 193 LEU A N 1
ATOM 1548 C CA . LEU A 1 193 ? -4.013 5.866 -12.456 1.00 94.31 193 LEU A CA 1
ATOM 1549 C C . LEU A 1 193 ? -5.175 6.316 -13.348 1.00 94.31 193 LEU A C 1
ATOM 1551 O O . LEU A 1 193 ? -5.832 5.478 -13.966 1.00 94.31 193 LEU A O 1
ATOM 1555 N N . GLY A 1 194 ? -5.469 7.616 -13.360 1.00 96.44 194 GLY A N 1
ATOM 1556 C CA . GLY A 1 194 ? -6.708 8.155 -13.902 1.00 96.44 194 GLY A CA 1
ATOM 1557 C C . GLY A 1 194 ? -7.934 7.749 -13.078 1.00 96.44 194 GLY A C 1
ATOM 1558 O O . GLY A 1 194 ? -7.849 7.030 -12.070 1.00 96.44 194 GLY A O 1
ATOM 1559 N N . ASP A 1 195 ? -9.102 8.209 -13.521 1.00 93.25 195 ASP A N 1
ATOM 1560 C CA . ASP A 1 195 ? -10.364 7.983 -12.811 1.00 93.25 195 ASP A CA 1
ATOM 1561 C C . ASP A 1 195 ? -10.749 6.501 -12.779 1.00 93.25 195 ASP A C 1
ATOM 1563 O O . ASP A 1 195 ? -11.097 5.974 -11.721 1.00 93.25 195 ASP A O 1
ATOM 1567 N N . LEU A 1 196 ? -10.605 5.798 -13.908 1.00 92.50 196 LEU A N 1
ATOM 1568 C CA . LEU A 1 196 ? -10.941 4.375 -14.013 1.00 92.50 196 LEU A CA 1
ATOM 1569 C C . LEU A 1 196 ? -10.026 3.496 -13.151 1.00 92.50 196 LEU A C 1
ATOM 1571 O O . LEU A 1 196 ? -10.518 2.642 -12.413 1.00 92.50 196 LEU A O 1
ATOM 1575 N N . GLY A 1 197 ? -8.709 3.725 -13.183 1.00 92.31 197 GLY A N 1
ATOM 1576 C CA . GLY A 1 197 ? -7.764 2.965 -12.361 1.00 92.31 197 GLY A CA 1
ATOM 1577 C C . GLY A 1 197 ? -7.972 3.218 -10.866 1.00 92.31 197 GLY A C 1
ATOM 1578 O O . GLY A 1 197 ? -7.966 2.285 -10.059 1.00 92.31 197 GLY A O 1
ATOM 1579 N N . SER A 1 198 ? -8.249 4.470 -10.493 1.00 93.81 198 SER A N 1
ATOM 1580 C CA . SER A 1 198 ? -8.585 4.836 -9.113 1.00 93.81 198 SER A CA 1
ATOM 1581 C C . SER A 1 198 ? -9.886 4.183 -8.641 1.00 93.81 198 SER A C 1
ATOM 1583 O O . SER A 1 198 ? -9.952 3.686 -7.513 1.00 93.81 198 SER A O 1
ATOM 1585 N N . LEU A 1 199 ? -10.916 4.161 -9.491 1.00 93.50 199 LEU A N 1
ATOM 1586 C CA . LEU A 1 199 ? -12.192 3.511 -9.202 1.00 93.50 199 LEU A CA 1
ATOM 1587 C C . LEU A 1 199 ? -12.021 1.995 -9.045 1.00 93.50 199 LEU A C 1
ATOM 1589 O O . LEU A 1 199 ? -12.549 1.422 -8.092 1.00 93.50 199 LEU A O 1
ATOM 1593 N N . ALA A 1 200 ? -11.231 1.356 -9.911 1.00 91.81 200 ALA A N 1
ATOM 1594 C CA . ALA A 1 200 ? -10.951 -0.075 -9.835 1.00 91.81 200 ALA A CA 1
ATOM 1595 C C . ALA A 1 200 ? -10.330 -0.472 -8.483 1.00 91.81 200 ALA A C 1
ATOM 1597 O O . ALA A 1 200 ? -10.781 -1.432 -7.853 1.00 91.81 200 ALA A O 1
ATOM 1598 N N . LEU A 1 201 ? -9.356 0.297 -7.980 1.00 92.62 201 LEU A N 1
ATOM 1599 C CA . LEU A 1 201 ? -8.785 0.052 -6.650 1.00 92.62 201 LEU A CA 1
ATOM 1600 C C . LEU A 1 201 ? -9.824 0.243 -5.537 1.00 92.62 201 LEU A C 1
ATOM 1602 O O . LEU A 1 201 ? -9.919 -0.591 -4.638 1.00 92.62 201 LEU A O 1
ATOM 1606 N N . GLN A 1 202 ? -10.646 1.294 -5.603 1.00 92.94 202 GLN A N 1
ATOM 1607 C CA . GLN A 1 202 ? -11.695 1.541 -4.606 1.00 92.94 202 GLN A CA 1
ATOM 1608 C C . GLN A 1 202 ? -12.727 0.410 -4.533 1.00 92.94 202 GLN A C 1
ATOM 1610 O O . GLN A 1 202 ? -13.175 0.064 -3.437 1.00 92.94 202 GLN A O 1
ATOM 1615 N N . LEU A 1 203 ? -13.101 -0.175 -5.673 1.00 91.44 203 LEU A N 1
ATOM 1616 C CA . LEU A 1 203 ? -14.006 -1.324 -5.719 1.00 91.44 203 LEU A CA 1
ATOM 1617 C C . LEU A 1 203 ? -13.382 -2.541 -5.018 1.00 91.44 203 LEU A C 1
ATOM 1619 O O . LEU A 1 203 ? -14.020 -3.131 -4.147 1.00 91.44 203 LEU A O 1
ATOM 1623 N N . LYS A 1 204 ? -12.097 -2.831 -5.269 1.00 89.19 204 LYS A N 1
ATOM 1624 C CA . LYS A 1 204 ? -11.362 -3.905 -4.572 1.00 89.19 204 LYS A CA 1
ATOM 1625 C C . LYS A 1 204 ? -11.306 -3.703 -3.050 1.00 89.19 204 LYS A C 1
ATOM 1627 O O . LYS A 1 204 ? -11.417 -4.673 -2.300 1.00 89.19 204 LYS A O 1
ATOM 1632 N N . VAL A 1 205 ? -11.176 -2.459 -2.568 1.00 89.50 205 VAL A N 1
ATOM 1633 C CA . VAL A 1 205 ? -11.239 -2.154 -1.120 1.00 89.50 205 VAL A CA 1
ATOM 1634 C C . VAL A 1 205 ? -12.599 -2.531 -0.530 1.00 89.50 205 VAL A C 1
ATOM 1636 O O . VAL A 1 205 ? -12.662 -3.097 0.564 1.00 89.50 205 VAL A O 1
ATOM 1639 N N . LYS A 1 206 ? -13.689 -2.195 -1.230 1.00 88.12 206 LYS A N 1
ATOM 1640 C CA . LYS A 1 206 ? -15.064 -2.423 -0.758 1.00 88.12 206 LYS A CA 1
ATOM 1641 C C . LYS A 1 206 ? -15.432 -3.901 -0.736 1.00 88.12 206 LYS A C 1
ATOM 1643 O O . LYS A 1 206 ? -16.084 -4.331 0.214 1.00 88.12 206 LYS A O 1
ATOM 1648 N N . ASP A 1 207 ? -14.964 -4.659 -1.722 1.00 80.94 207 ASP A N 1
ATOM 1649 C CA . ASP A 1 207 ? -15.231 -6.092 -1.851 1.00 80.94 207 ASP A CA 1
ATOM 1650 C C . ASP A 1 207 ? -14.678 -6.914 -0.679 1.00 80.94 207 ASP A C 1
ATOM 1652 O O . ASP A 1 207 ? -15.209 -7.983 -0.385 1.00 80.94 207 ASP A O 1
ATOM 1656 N N . LYS A 1 208 ? -13.616 -6.437 -0.002 1.00 73.12 208 LYS A N 1
ATOM 1657 C CA . LYS A 1 208 ? -12.964 -7.095 1.155 1.00 73.12 208 LYS A CA 1
ATOM 1658 C C . LYS A 1 208 ? -12.652 -8.584 0.944 1.00 73.12 208 LYS A C 1
ATOM 1660 O O . LYS A 1 208 ? -12.516 -9.335 1.909 1.00 73.12 208 LYS A O 1
ATOM 1665 N N . LYS A 1 209 ? -12.527 -9.013 -0.312 1.00 75.56 209 LYS A N 1
ATOM 1666 C CA . LYS A 1 209 ? -12.255 -10.402 -0.668 1.00 75.56 209 LYS A CA 1
ATOM 1667 C C . LYS A 1 209 ? -10.898 -10.821 -0.087 1.00 75.56 209 LYS A C 1
ATOM 1669 O O . LYS A 1 209 ? -9.926 -10.068 -0.229 1.00 75.56 209 LYS A O 1
ATOM 1674 N N . PRO A 1 210 ? -10.822 -11.983 0.584 1.00 72.94 210 PRO A N 1
ATOM 1675 C CA . PRO A 1 210 ? -9.555 -12.508 1.067 1.00 72.94 210 PRO A CA 1
ATOM 1676 C C . PRO A 1 210 ? -8.645 -12.876 -0.111 1.00 72.94 210 PRO A C 1
ATOM 1678 O O . PRO A 1 210 ? -9.110 -13.083 -1.231 1.00 72.94 210 PRO A O 1
ATOM 1681 N N . LEU A 1 211 ? -7.340 -12.967 0.156 1.00 78.44 211 LEU A N 1
ATOM 1682 C CA . LEU A 1 211 ? -6.396 -13.562 -0.789 1.00 78.44 211 LEU A CA 1
ATOM 1683 C C . LEU A 1 211 ? -6.764 -15.034 -0.992 1.00 78.44 211 LEU A C 1
ATOM 1685 O O . LEU A 1 211 ? -6.858 -15.783 -0.022 1.00 78.44 211 LEU A O 1
ATOM 1689 N N . THR A 1 212 ? -6.971 -15.421 -2.244 1.00 81.06 212 THR A N 1
ATOM 1690 C CA . THR A 1 212 ? -7.233 -16.806 -2.656 1.00 81.06 212 THR A CA 1
ATOM 1691 C C . THR A 1 212 ? -5.937 -17.594 -2.827 1.00 81.06 212 THR A C 1
ATOM 1693 O O . THR A 1 212 ? -5.885 -18.775 -2.506 1.00 81.06 212 THR A O 1
ATOM 1696 N N . LEU A 1 213 ? -4.875 -16.926 -3.287 1.00 84.00 213 LEU A N 1
ATOM 1697 C CA . LEU A 1 213 ? -3.567 -17.533 -3.511 1.00 84.00 213 LEU A CA 1
ATOM 1698 C C . LEU A 1 213 ? -2.746 -17.642 -2.229 1.00 84.00 213 LEU A C 1
ATOM 1700 O O . LEU A 1 213 ? -2.745 -16.749 -1.372 1.00 84.00 213 LEU A O 1
ATOM 1704 N N . SER A 1 214 ? -1.966 -18.716 -2.150 1.00 89.06 214 SER A N 1
ATOM 1705 C CA . SER A 1 214 ? -0.995 -18.907 -1.082 1.00 89.06 214 SER A CA 1
ATOM 1706 C C . SER A 1 214 ? 0.157 -17.907 -1.205 1.00 89.06 214 SER A C 1
ATOM 1708 O O . SER A 1 214 ? 0.525 -17.442 -2.288 1.00 89.06 214 SER A O 1
ATOM 1710 N N . LYS A 1 215 ? 0.800 -17.601 -0.076 1.00 89.69 215 LYS A N 1
ATOM 1711 C CA . LYS A 1 215 ? 1.983 -16.727 -0.054 1.00 89.69 215 LYS A CA 1
ATOM 1712 C C . LYS A 1 215 ? 3.121 -17.264 -0.918 1.00 89.69 215 LYS A C 1
ATOM 1714 O O . LYS A 1 215 ? 3.829 -16.473 -1.524 1.00 89.69 215 LYS A O 1
ATOM 1719 N N . GLN A 1 216 ? 3.266 -18.584 -1.019 1.00 91.88 216 GLN A N 1
ATOM 1720 C CA . GLN A 1 216 ? 4.284 -19.215 -1.858 1.00 91.88 216 GLN A CA 1
ATOM 1721 C C . GLN A 1 216 ? 4.038 -18.946 -3.347 1.00 91.88 216 GLN A C 1
ATOM 1723 O O . GLN A 1 216 ? 4.976 -18.579 -4.052 1.00 91.88 216 GLN A O 1
ATOM 1728 N N . GLN A 1 217 ? 2.786 -19.047 -3.808 1.00 92.12 217 GLN A N 1
ATOM 1729 C CA . GLN A 1 217 ? 2.414 -18.735 -5.195 1.00 92.12 217 GLN A CA 1
ATOM 1730 C C . GLN A 1 217 ? 2.690 -17.264 -5.525 1.00 92.12 217 GLN A C 1
ATOM 1732 O O . GLN A 1 217 ? 3.279 -16.951 -6.559 1.00 92.12 217 GLN A O 1
ATOM 1737 N N . ILE A 1 218 ? 2.332 -16.364 -4.605 1.00 93.56 218 ILE A N 1
ATOM 1738 C CA . ILE A 1 218 ? 2.589 -14.926 -4.741 1.00 93.56 218 ILE A CA 1
ATOM 1739 C C . ILE A 1 218 ? 4.096 -14.656 -4.819 1.00 93.56 218 ILE A C 1
ATOM 1741 O O . ILE A 1 218 ? 4.554 -13.941 -5.712 1.00 93.56 218 ILE A O 1
ATOM 1745 N N . THR A 1 219 ? 4.878 -15.261 -3.922 1.00 95.75 219 THR A N 1
ATOM 1746 C CA . THR A 1 219 ? 6.337 -15.133 -3.922 1.00 95.75 219 THR A CA 1
ATOM 1747 C C . THR A 1 219 ? 6.941 -15.638 -5.232 1.00 95.75 219 THR A C 1
ATOM 1749 O O . THR A 1 219 ? 7.762 -14.940 -5.823 1.00 95.75 219 THR A O 1
ATOM 1752 N N . ALA A 1 220 ? 6.525 -16.810 -5.717 1.00 95.06 220 ALA A N 1
ATOM 1753 C CA . ALA A 1 220 ? 7.036 -17.389 -6.958 1.00 95.06 220 ALA A CA 1
ATOM 1754 C C . ALA A 1 220 ? 6.761 -16.484 -8.169 1.00 95.06 220 ALA A C 1
ATOM 1756 O O . ALA A 1 220 ? 7.677 -16.182 -8.937 1.00 95.06 220 ALA A O 1
ATOM 1757 N N . HIS A 1 221 ? 5.532 -15.981 -8.297 1.00 94.12 221 HIS A N 1
ATOM 1758 C CA . HIS A 1 221 ? 5.145 -15.083 -9.382 1.00 94.12 221 HIS A CA 1
ATOM 1759 C C . HIS A 1 221 ? 5.991 -13.802 -9.406 1.00 94.12 221 HIS A C 1
ATOM 1761 O O . HIS A 1 221 ? 6.619 -13.478 -10.417 1.00 94.12 221 HIS A O 1
ATOM 1767 N N . TYR A 1 222 ? 6.074 -13.085 -8.281 1.00 97.00 222 TYR A N 1
ATOM 1768 C CA . TYR A 1 222 ? 6.851 -11.845 -8.232 1.00 97.00 222 TYR A CA 1
ATOM 1769 C C . TYR A 1 222 ? 8.361 -12.087 -8.274 1.00 97.00 222 TYR A C 1
ATOM 1771 O O . TYR A 1 222 ? 9.094 -11.213 -8.727 1.00 97.00 222 TYR A O 1
ATOM 1779 N N . ALA A 1 223 ? 8.858 -13.261 -7.881 1.00 97.12 223 ALA A N 1
ATOM 1780 C CA . ALA A 1 223 ? 10.261 -13.611 -8.081 1.00 97.12 223 ALA A CA 1
ATOM 1781 C C . ALA A 1 223 ? 10.617 -13.718 -9.575 1.00 97.12 223 ALA A C 1
ATOM 1783 O O . ALA A 1 223 ? 11.680 -13.237 -9.979 1.00 97.12 223 ALA A O 1
ATOM 1784 N N . ILE A 1 224 ? 9.726 -14.288 -10.399 1.00 96.94 224 ILE A N 1
ATOM 1785 C CA . ILE A 1 224 ? 9.890 -14.348 -11.861 1.00 96.94 224 ILE A CA 1
ATOM 1786 C C . ILE A 1 224 ? 9.905 -12.931 -12.446 1.00 96.94 224 ILE A C 1
ATOM 1788 O O . ILE A 1 224 ? 10.835 -12.580 -13.175 1.00 96.94 224 ILE A O 1
ATOM 1792 N N . ILE A 1 225 ? 8.948 -12.083 -12.055 1.00 96.94 225 ILE A N 1
ATOM 1793 C CA . ILE A 1 225 ? 8.896 -10.681 -12.500 1.00 96.94 225 ILE A CA 1
ATOM 1794 C C . ILE A 1 225 ? 10.156 -9.923 -12.071 1.00 96.94 225 ILE A C 1
ATOM 1796 O O . ILE A 1 225 ? 10.793 -9.268 -12.891 1.00 96.94 225 ILE A O 1
ATOM 1800 N N . ALA A 1 226 ? 10.577 -10.036 -10.810 1.00 96.25 226 ALA A N 1
ATOM 1801 C CA . ALA A 1 226 ? 11.779 -9.370 -10.310 1.00 96.25 226 ALA A CA 1
ATOM 1802 C C . ALA A 1 226 ? 13.051 -9.832 -11.036 1.00 96.25 226 ALA A C 1
ATOM 1804 O O . ALA A 1 226 ? 13.999 -9.056 -11.173 1.00 96.25 226 ALA A O 1
ATOM 1805 N N . ARG A 1 227 ? 13.112 -11.096 -11.473 1.00 96.94 227 ARG A N 1
ATOM 1806 C CA . ARG A 1 227 ? 14.213 -11.613 -12.297 1.00 96.94 227 ARG A CA 1
ATOM 1807 C C . ARG A 1 227 ? 14.190 -10.980 -13.686 1.00 96.94 227 ARG A C 1
ATOM 1809 O O . ARG A 1 227 ? 15.215 -10.460 -14.114 1.00 96.94 227 ARG A O 1
ATOM 1816 N N . HIS A 1 228 ? 13.029 -10.956 -14.334 1.00 96.75 228 HIS A N 1
ATOM 1817 C CA . HIS A 1 228 ? 12.860 -10.338 -15.648 1.00 96.75 228 HIS A CA 1
ATOM 1818 C C . HIS A 1 228 ? 13.198 -8.839 -15.629 1.00 96.75 228 HIS A C 1
ATOM 1820 O O . HIS A 1 228 ? 14.005 -8.374 -16.429 1.00 96.75 228 HIS A O 1
ATOM 1826 N N . LEU A 1 229 ? 12.681 -8.090 -14.650 1.00 96.19 229 LEU A N 1
ATOM 1827 C CA . LEU A 1 229 ? 12.992 -6.669 -14.485 1.00 96.19 229 LEU A CA 1
ATOM 1828 C C . LEU A 1 229 ? 14.491 -6.433 -14.261 1.00 96.19 229 LEU A C 1
ATOM 1830 O O . LEU A 1 229 ? 15.050 -5.503 -14.831 1.00 96.19 229 LEU A O 1
ATOM 1834 N N . ARG A 1 230 ? 15.167 -7.278 -13.469 1.00 95.19 230 ARG A N 1
ATOM 1835 C CA . ARG A 1 230 ? 16.628 -7.195 -13.291 1.00 95.19 230 ARG A CA 1
ATOM 1836 C C . ARG A 1 230 ? 17.381 -7.410 -14.596 1.00 95.19 230 ARG A C 1
ATOM 1838 O O . ARG A 1 230 ? 18.330 -6.679 -14.857 1.00 95.19 230 ARG A O 1
ATOM 1845 N N . GLN A 1 231 ? 16.957 -8.377 -15.403 1.00 96.38 231 GLN A N 1
ATOM 1846 C CA . GLN A 1 231 ? 17.561 -8.629 -16.706 1.00 96.38 231 GLN A CA 1
ATOM 1847 C C . GLN A 1 231 ? 17.406 -7.419 -17.632 1.00 96.38 231 GLN A C 1
ATOM 1849 O O . GLN A 1 231 ? 18.392 -6.986 -18.217 1.00 96.38 231 GLN A O 1
ATOM 1854 N N . LEU A 1 232 ? 16.215 -6.813 -17.688 1.00 95.81 232 LEU A N 1
ATOM 1855 C CA . LEU A 1 232 ? 15.988 -5.586 -18.459 1.00 95.81 232 LEU A CA 1
ATOM 1856 C C . LEU A 1 232 ? 16.886 -4.433 -17.981 1.00 95.81 232 LEU A C 1
ATOM 1858 O O . LEU A 1 232 ? 17.456 -3.722 -18.805 1.00 95.81 232 LEU A O 1
ATOM 1862 N N . ARG A 1 233 ? 17.079 -4.273 -16.662 1.00 93.56 233 ARG A N 1
ATOM 1863 C CA . ARG A 1 233 ? 18.025 -3.278 -16.118 1.00 93.56 233 ARG A CA 1
ATOM 1864 C C . ARG A 1 233 ? 19.475 -3.581 -16.489 1.00 93.56 233 ARG A C 1
ATOM 1866 O O . ARG A 1 233 ? 20.210 -2.662 -16.820 1.00 93.56 233 ARG A O 1
ATOM 1873 N N . HIS A 1 234 ? 19.883 -4.849 -16.478 1.00 93.12 234 HIS A N 1
ATOM 1874 C CA . HIS A 1 234 ? 21.224 -5.247 -16.915 1.00 93.12 234 HIS A CA 1
ATOM 1875 C C . HIS A 1 234 ? 21.454 -4.981 -18.411 1.00 93.12 234 HIS A C 1
ATOM 1877 O O . HIS A 1 234 ? 22.557 -4.632 -18.808 1.00 93.12 234 HIS A O 1
ATOM 1883 N N . GLN A 1 235 ? 20.398 -5.069 -19.221 1.00 95.88 235 GLN A N 1
ATOM 1884 C CA . GLN A 1 235 ? 20.402 -4.704 -20.642 1.00 95.88 235 GLN A CA 1
ATOM 1885 C C . GLN A 1 235 ? 20.370 -3.182 -20.888 1.00 95.88 235 GLN A C 1
ATOM 1887 O O . GLN A 1 235 ? 20.238 -2.757 -22.031 1.00 95.88 235 GLN A O 1
ATOM 1892 N N . GLY A 1 236 ? 20.462 -2.356 -19.840 1.00 94.69 236 GLY A N 1
ATOM 1893 C CA . GLY A 1 236 ? 20.519 -0.898 -19.965 1.00 94.69 236 GLY A CA 1
ATOM 1894 C C . GLY A 1 236 ? 19.162 -0.212 -20.130 1.00 94.69 236 GLY A C 1
ATOM 1895 O O . GLY A 1 236 ? 19.114 0.958 -20.492 1.00 94.69 236 GLY A O 1
ATOM 1896 N N . ARG A 1 237 ? 18.037 -0.894 -19.868 1.00 95.12 237 ARG A N 1
ATOM 1897 C CA . ARG A 1 237 ? 16.729 -0.219 -19.828 1.00 95.12 237 ARG A CA 1
ATOM 1898 C C . ARG A 1 237 ? 16.673 0.712 -18.624 1.00 95.12 237 ARG A C 1
ATOM 1900 O O . ARG A 1 237 ? 16.814 0.254 -17.490 1.00 95.12 237 ARG A O 1
ATOM 1907 N N . GLU A 1 238 ? 16.376 1.987 -18.848 1.00 94.38 238 GLU A N 1
ATOM 1908 C CA . GLU A 1 238 ? 16.275 3.014 -17.796 1.00 94.38 238 GLU A CA 1
ATOM 1909 C C . GLU A 1 238 ? 14.854 3.559 -17.605 1.00 94.38 238 GLU A C 1
ATOM 1911 O O . GLU A 1 238 ? 14.547 4.181 -16.589 1.00 94.38 238 GLU A O 1
ATOM 1916 N N . ASP A 1 239 ? 13.957 3.261 -18.539 1.00 95.50 239 ASP A N 1
ATOM 1917 C CA . ASP A 1 239 ? 12.569 3.701 -18.540 1.00 95.50 239 ASP A CA 1
ATOM 1918 C C . ASP A 1 239 ? 11.723 3.005 -17.463 1.00 95.50 239 ASP A C 1
ATOM 1920 O O . ASP A 1 239 ? 12.132 2.033 -16.813 1.00 95.50 239 ASP A O 1
ATOM 1924 N N . PHE A 1 240 ? 10.513 3.518 -17.251 1.00 95.25 240 PHE A N 1
ATOM 1925 C CA . PHE A 1 240 ? 9.550 2.895 -16.355 1.00 95.25 240 PHE A CA 1
ATOM 1926 C C . PHE A 1 240 ? 9.002 1.601 -16.978 1.00 95.25 240 PHE A C 1
ATOM 1928 O O . PHE A 1 240 ? 8.361 1.639 -18.024 1.00 95.25 240 PHE A O 1
ATOM 1935 N N . ILE A 1 241 ? 9.194 0.457 -16.313 1.00 95.50 241 ILE A N 1
ATOM 1936 C CA . ILE A 1 241 ? 8.771 -0.853 -16.835 1.00 95.50 241 ILE A CA 1
ATOM 1937 C C . ILE A 1 241 ? 7.525 -1.320 -16.090 1.00 95.50 241 ILE A C 1
ATOM 1939 O O . ILE A 1 241 ? 7.611 -1.792 -14.956 1.00 95.50 241 ILE A O 1
ATOM 1943 N N . ASN A 1 242 ? 6.354 -1.206 -16.711 1.00 92.19 242 ASN A N 1
ATOM 1944 C CA . ASN A 1 242 ? 5.129 -1.690 -16.082 1.00 92.19 242 ASN A CA 1
ATOM 1945 C C . ASN A 1 242 ? 5.123 -3.226 -15.965 1.00 92.19 242 ASN A C 1
ATOM 1947 O O . ASN A 1 242 ? 5.691 -3.922 -16.804 1.00 92.19 242 ASN A O 1
ATOM 1951 N N . PHE A 1 243 ? 4.462 -3.757 -14.936 1.00 93.19 243 PHE A N 1
ATOM 1952 C CA . PHE A 1 243 ? 4.236 -5.194 -14.792 1.00 93.19 243 PHE A CA 1
ATOM 1953 C C . PHE A 1 243 ? 2.816 -5.468 -14.308 1.00 93.19 243 PHE A C 1
ATOM 1955 O O . PHE A 1 243 ? 2.275 -4.741 -13.472 1.00 93.19 243 PHE A O 1
ATOM 1962 N N . SER A 1 244 ? 2.226 -6.537 -14.829 1.00 86.81 244 SER A N 1
ATOM 1963 C CA . SER A 1 244 ? 0.899 -6.984 -14.420 1.00 86.81 244 SER A CA 1
ATOM 1964 C C . SER A 1 244 ? 0.956 -7.613 -13.033 1.00 86.81 244 SER A C 1
ATOM 1966 O O . SER A 1 244 ? 1.898 -8.328 -12.693 1.00 86.81 244 SER A O 1
ATOM 1968 N N . GLY A 1 245 ? -0.053 -7.324 -12.214 1.00 81.06 245 GLY A N 1
ATOM 1969 C CA . GLY A 1 245 ? -0.228 -8.008 -10.939 1.00 81.06 245 GLY A CA 1
ATOM 1970 C C . GLY A 1 245 ? -0.796 -9.406 -11.147 1.00 81.06 245 GLY A C 1
ATOM 1971 O O . GLY A 1 245 ? -1.352 -9.701 -12.203 1.00 81.06 245 GLY A O 1
ATOM 1972 N N . LEU A 1 246 ? -0.722 -10.237 -10.108 1.00 77.44 246 LEU A N 1
ATOM 1973 C CA . LEU A 1 246 ? -1.553 -11.435 -10.044 1.00 77.44 246 LEU A CA 1
ATOM 1974 C C . LEU A 1 246 ? -3.019 -11.020 -10.066 1.00 77.44 246 LEU A C 1
ATOM 1976 O O . LEU A 1 246 ? -3.453 -10.232 -9.218 1.00 77.44 246 LEU A O 1
ATOM 1980 N N . ASP A 1 247 ? -3.788 -11.584 -10.994 1.00 66.94 247 ASP A N 1
ATOM 1981 C CA . ASP A 1 247 ? -5.236 -11.512 -10.902 1.00 66.94 247 ASP A CA 1
ATOM 1982 C C . ASP A 1 247 ? -5.701 -12.475 -9.805 1.00 66.94 247 ASP A C 1
ATOM 1984 O O . ASP A 1 247 ? -6.087 -13.615 -10.038 1.00 66.94 247 ASP A O 1
ATOM 1988 N N . ILE A 1 248 ? -5.610 -12.015 -8.557 1.00 60.03 248 ILE A N 1
ATOM 1989 C CA . ILE A 1 248 ? -6.015 -12.772 -7.366 1.00 60.03 248 ILE A CA 1
ATOM 1990 C C . ILE A 1 248 ? -7.540 -12.998 -7.290 1.00 60.03 248 ILE A C 1
ATOM 1992 O O . ILE A 1 248 ? -8.031 -13.523 -6.289 1.00 60.03 248 ILE A O 1
ATOM 1996 N N . T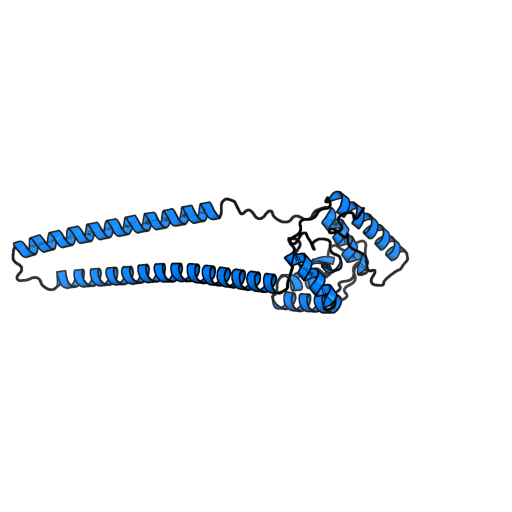YR A 1 249 ? -8.297 -12.588 -8.316 1.00 52.62 249 TYR A N 1
ATOM 1997 C CA . TYR A 1 249 ? -9.756 -12.688 -8.389 1.00 52.62 249 TYR A CA 1
ATOM 1998 C C . TYR A 1 249 ? -10.283 -13.570 -9.514 1.00 52.62 249 TYR A C 1
ATOM 2000 O O . TYR A 1 249 ? -11.495 -13.798 -9.550 1.00 52.62 249 TYR A O 1
ATOM 2008 N N . GLN A 1 250 ? -9.429 -14.090 -10.396 1.00 45.56 250 GLN A N 1
ATOM 2009 C CA . GLN A 1 250 ? -9.881 -15.088 -11.356 1.00 45.56 250 GLN A CA 1
ATOM 2010 C C . GLN A 1 250 ? -10.154 -16.395 -10.612 1.00 45.56 250 GLN A C 1
ATOM 2012 O O . GLN A 1 250 ? -9.245 -17.120 -10.216 1.00 45.56 250 GLN A O 1
ATOM 2017 N N . LYS A 1 251 ? -11.443 -16.684 -10.399 1.00 41.34 251 LYS A N 1
ATOM 2018 C CA . LYS A 1 251 ? -11.884 -18.077 -10.416 1.00 41.34 251 LYS A CA 1
ATOM 2019 C C . LYS A 1 251 ? -11.545 -18.593 -11.805 1.00 41.34 251 LYS A C 1
ATOM 2021 O O . LYS A 1 251 ? -11.886 -17.927 -12.777 1.00 41.34 251 LYS A O 1
ATOM 2026 N N . GLU A 1 252 ? -10.884 -19.738 -11.865 1.00 40.19 252 GLU A N 1
ATOM 2027 C CA . GLU A 1 252 ? -10.747 -20.529 -13.081 1.00 40.19 252 GLU A CA 1
ATOM 2028 C C . GLU A 1 252 ? -12.126 -20.625 -13.746 1.00 40.19 252 GLU A C 1
ATOM 2030 O O . GLU A 1 252 ? -13.023 -21.317 -13.268 1.00 40.19 252 GLU A O 1
ATOM 2035 N N . THR A 1 253 ? -12.337 -19.852 -14.805 1.00 36.84 253 THR A N 1
ATOM 2036 C CA . THR A 1 253 ? -13.309 -20.208 -15.831 1.00 36.84 253 THR A CA 1
ATOM 2037 C C . THR A 1 253 ? -12.635 -21.288 -16.660 1.00 36.84 253 THR A C 1
ATOM 2039 O O . THR A 1 253 ? -11.888 -20.976 -17.587 1.00 36.84 253 THR A O 1
ATOM 2042 N N . LEU A 1 254 ? -12.818 -22.533 -16.214 1.00 34.06 254 LEU A N 1
ATOM 2043 C CA . LEU A 1 254 ? -12.800 -23.711 -17.076 1.00 34.06 254 LEU A CA 1
ATOM 2044 C C . LEU A 1 254 ? -14.079 -23.722 -17.917 1.00 34.06 254 LEU A C 1
ATOM 2046 O O . LEU A 1 254 ? -15.143 -23.371 -17.352 1.00 34.06 254 LEU A O 1
#

Secondary structure (DSSP, 8-state):
--HHHHHHHHHHHHHHHHHHHHHHHHHHHHHHHHHHHHHHHHHHHHHHHHHHTT--S---HHHHHHHHHHHHHHHHHHHHHHHHHHHHHHHHHHHHHHHHTT---------HHHHHHHHHHHHHTTTB-TTT--B--TT--TTEEEEESS-TT-HHHHT-GGGEEEEEHHHHHHHHH-HHHHHHHHHHHHHHHHHHHHHHHHHHHHH-PPP-S-HHHHHHHHHHHHHHHHHHHHTT--S----PPP-TT-----

Organism: NCBI:txid53417